Protein AF-A0A2N2GS83-F1 (afdb_monomer_lite)

Sequence (284 aa):
MLVAAVPLEDRFGYFGYLKKMTLTLHNVIMMKRGRLPFHGAMVHISLKGGFVKTGIEANILLIGDTAAGKSETLEAFRILGETFIREMRIVADDMGSIEIDEAGRLIAYGTEIGAFIRLDDLQQGYAFGQIDRAIIMSPQKVNARVVLPVATIEDVLKGYPLDYLLYANNYEEVDPEHPILEQFTSPAQALNVFREGAVMAKGTTTSTGLVHSYFANIFGPPQYKESHEDLAGKVFEAAFESGVKVGQLRTRLGIPGYEASGPEKAARALLRVIATLRDIKIAP

Secondary structure (DSSP, 8-state):
-------SSGGG--HHHHHHHHHHHHHHHHHHTT-EEEEEEEEEEEEPBTTBSTT-EEEEEEE--TTSSHHHHHHHHHHHTTTTEEEEEEEESSEEEEEE-TTS-EEEEE--SEEEEEGGGS-HHHHHHHGGG-EEE-TTSTT-EEEEE-S-HHHHHS-EE-SEEEEEE-S----SSS-SEEE-SSHHHHHHHHHHTEEEEESSSS-EEEEE-GGG--SSGGGGHHHHHHHHHHHHHHHHHTT-EEEEEE--TTSTT-TTHHHHHHHHHHHHHHHH-S------

Foldseek 3Di:
DDDDDQDPDPVSVPVVNVVLQVVLVVQQVCLVVLKFKAFWWWKWWFWPPDLFPHTQIAIATEGAAPLLLRVLLVVLLVVVRPPITPDIATFEDTMWIWDQDPVLFTWIAYDDQKDKAFPVPDDPVVCVVFVVVKDWDPPVDPRIIIIGGRHDPCSRPVIDGHQADAYREQADDDDPVRHQWFFDDALVVLQVCQQQSWYQDPPPDPDGGIDGDGSSDPSHCVVVVVSNVVSSSSNSVSCVVVNRRRTYGHLNCNPPPSVNVSSNVSSVVVVVCSRVPPDDPDDD

Radius of gyration: 18.69 Å; chains: 1; bounding box: 52×47×53 Å

Structure (mmCIF, N/CA/C/O backbone):
data_AF-A0A2N2GS83-F1
#
_entry.id   AF-A0A2N2GS83-F1
#
loop_
_atom_site.group_PDB
_atom_site.id
_atom_site.type_symbol
_atom_site.label_atom_id
_atom_site.label_alt_id
_atom_site.label_comp_id
_atom_site.label_asym_id
_atom_site.label_entity_id
_atom_site.label_seq_id
_atom_site.pdbx_PDB_ins_code
_atom_site.Cartn_x
_atom_site.Cartn_y
_atom_site.Cartn_z
_atom_site.occupancy
_atom_site.B_iso_or_equiv
_atom_site.auth_seq_id
_atom_site.auth_comp_id
_atom_site.auth_asym_id
_atom_site.auth_atom_id
_atom_site.pdbx_PDB_model_num
ATOM 1 N N . MET A 1 1 ? -1.485 -23.869 -15.106 1.00 82.69 1 MET A N 1
ATOM 2 C CA . MET A 1 1 ? -0.057 -23.519 -14.942 1.00 82.69 1 MET A CA 1
ATOM 3 C C . MET A 1 1 ? 0.162 -22.121 -15.507 1.00 82.69 1 MET A C 1
ATOM 5 O O . MET A 1 1 ? -0.375 -21.854 -16.574 1.00 82.69 1 MET A O 1
ATOM 9 N N . LEU A 1 2 ? 0.857 -21.229 -14.793 1.00 89.38 2 LEU A N 1
ATOM 10 C CA . LEU A 1 2 ? 1.321 -19.942 -15.333 1.00 89.38 2 LEU A CA 1
ATOM 11 C C . LEU A 1 2 ? 2.825 -20.041 -15.580 1.00 89.38 2 LEU A C 1
ATOM 13 O O . LEU A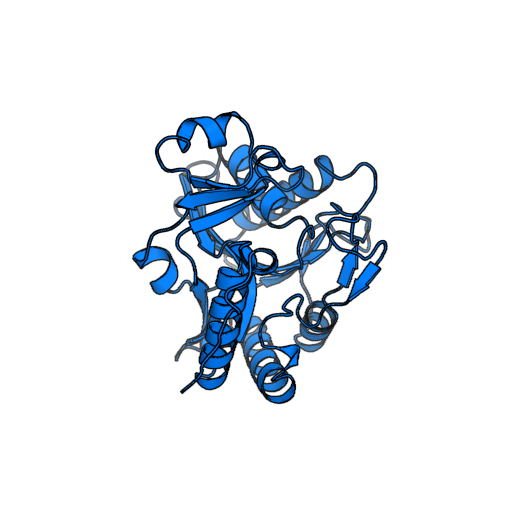 1 2 ? 3.535 -20.598 -14.747 1.00 89.38 2 LEU A O 1
ATOM 17 N N . VAL A 1 3 ? 3.290 -19.521 -16.712 1.00 90.62 3 VAL A N 1
ATOM 18 C CA . VAL A 1 3 ? 4.697 -19.571 -17.124 1.00 90.62 3 VAL A CA 1
ATOM 19 C C . VAL A 1 3 ? 5.099 -18.183 -17.595 1.00 90.62 3 VAL A C 1
ATOM 21 O O . VAL A 1 3 ? 4.326 -17.522 -18.285 1.00 90.62 3 VAL A O 1
ATOM 24 N N . ALA A 1 4 ? 6.301 -17.750 -17.232 1.00 89.19 4 ALA A N 1
ATOM 25 C CA . ALA A 1 4 ? 6.923 -16.562 -17.792 1.00 89.19 4 ALA A CA 1
ATOM 26 C C . ALA A 1 4 ? 8.393 -16.849 -18.105 1.00 89.19 4 ALA A C 1
ATOM 28 O O . ALA A 1 4 ? 8.991 -17.760 -17.532 1.00 89.19 4 ALA A O 1
ATOM 29 N N . ALA A 1 5 ? 8.950 -16.087 -19.041 1.00 90.19 5 ALA A N 1
ATOM 30 C CA . ALA A 1 5 ? 10.319 -16.237 -19.504 1.00 90.19 5 ALA A CA 1
ATOM 31 C C . ALA A 1 5 ? 10.948 -14.857 -19.703 1.00 90.19 5 ALA A C 1
ATOM 33 O O . ALA A 1 5 ? 10.291 -13.933 -20.182 1.00 90.19 5 ALA A O 1
ATOM 34 N N . VAL A 1 6 ? 12.231 -14.745 -19.366 1.00 87.00 6 VAL A N 1
ATOM 35 C CA . VAL A 1 6 ? 13.064 -13.585 -19.695 1.00 87.00 6 VAL A CA 1
ATOM 36 C C . VAL A 1 6 ? 14.054 -14.029 -20.772 1.00 87.00 6 VAL A C 1
ATOM 38 O O . VAL A 1 6 ? 14.731 -15.038 -20.560 1.00 87.00 6 VAL A O 1
ATOM 41 N N . PRO A 1 7 ? 14.140 -13.341 -21.925 1.00 89.25 7 PRO A N 1
ATOM 42 C CA . PRO A 1 7 ? 15.109 -13.696 -22.955 1.00 89.25 7 PRO A CA 1
ATOM 43 C C . PRO A 1 7 ? 16.546 -13.593 -22.429 1.00 89.25 7 PRO A C 1
ATOM 45 O O . PRO A 1 7 ? 16.872 -12.680 -21.668 1.00 89.25 7 PRO A O 1
ATOM 48 N N . LEU A 1 8 ? 17.412 -14.516 -22.855 1.00 89.12 8 LEU A N 1
ATOM 49 C CA . LEU A 1 8 ? 18.824 -14.544 -22.468 1.00 89.12 8 LEU A CA 1
ATOM 50 C C . LEU A 1 8 ? 19.628 -13.521 -23.290 1.00 89.12 8 LEU A C 1
ATOM 52 O O . LEU A 1 8 ? 20.373 -13.881 -24.196 1.00 89.12 8 LEU A O 1
ATOM 56 N N . GLU A 1 9 ? 19.442 -12.237 -22.992 1.00 91.88 9 GLU A N 1
ATOM 57 C CA . GLU A 1 9 ? 20.183 -11.131 -23.606 1.00 91.88 9 GLU A CA 1
ATOM 58 C C . GLU A 1 9 ? 20.550 -10.076 -22.552 1.00 91.88 9 GLU A C 1
ATOM 60 O O . GLU A 1 9 ? 19.752 -9.786 -21.658 1.00 91.88 9 GLU A O 1
ATOM 65 N N . ASP A 1 10 ? 21.711 -9.428 -22.692 1.00 86.94 10 ASP A N 1
ATOM 66 C CA . ASP A 1 10 ? 22.232 -8.458 -21.710 1.00 86.94 10 ASP A CA 1
ATOM 67 C C . ASP A 1 10 ? 21.267 -7.303 -21.411 1.00 86.94 10 ASP A C 1
ATOM 69 O O . ASP A 1 10 ? 21.172 -6.836 -20.273 1.00 86.94 10 ASP A O 1
ATOM 73 N N . ARG A 1 11 ? 20.490 -6.862 -22.410 1.00 86.62 11 ARG A N 1
ATOM 74 C CA . ARG A 1 11 ? 19.470 -5.813 -22.229 1.00 86.62 11 ARG A CA 1
ATOM 75 C C . ARG A 1 11 ? 18.366 -6.206 -21.241 1.00 86.62 11 ARG A C 1
ATOM 77 O O . ARG A 1 11 ? 17.737 -5.320 -20.671 1.00 86.62 11 ARG A O 1
ATOM 84 N N . PHE A 1 12 ? 18.157 -7.503 -21.007 1.00 86.12 12 PHE A N 1
ATOM 85 C CA . PHE A 1 12 ? 17.217 -8.037 -20.019 1.00 86.12 12 PHE A CA 1
ATOM 86 C C . PHE A 1 12 ? 17.890 -8.457 -18.703 1.00 86.12 12 PHE A C 1
ATOM 88 O O . PHE A 1 12 ? 17.214 -8.944 -17.800 1.00 86.12 12 PHE A O 1
ATOM 95 N N . GLY A 1 13 ? 19.193 -8.206 -18.540 1.00 83.56 13 GLY A N 1
ATOM 96 C CA . GLY A 1 13 ? 19.951 -8.526 -17.325 1.00 83.56 13 GLY A CA 1
ATOM 97 C C . GLY A 1 13 ? 19.602 -7.671 -16.097 1.00 83.56 13 GLY A C 1
ATOM 98 O O . GLY A 1 13 ? 20.174 -7.864 -15.025 1.00 83.56 13 GLY A O 1
ATOM 99 N N . TYR A 1 14 ? 18.676 -6.713 -16.214 1.00 85.69 14 TYR A N 1
ATOM 100 C CA . TYR A 1 14 ? 18.203 -5.932 -15.073 1.00 85.69 14 TYR A CA 1
ATOM 101 C C . TYR A 1 14 ? 17.285 -6.774 -14.176 1.00 85.69 14 TYR A C 1
ATOM 103 O O . TYR A 1 14 ? 16.197 -7.177 -14.585 1.00 85.69 14 TYR A O 1
ATOM 111 N N . PHE A 1 15 ? 17.689 -6.977 -12.918 1.00 86.81 15 PHE A N 1
ATOM 112 C CA . PHE A 1 15 ? 16.967 -7.806 -11.941 1.00 86.81 15 PHE A CA 1
ATOM 113 C C . PHE A 1 15 ? 15.487 -7.434 -11.769 1.00 86.81 15 PHE A C 1
ATOM 115 O O . PHE A 1 15 ? 14.645 -8.308 -11.560 1.00 86.81 15 PHE A O 1
ATOM 122 N N . GLY A 1 16 ? 15.142 -6.151 -11.924 1.00 85.88 16 GLY A N 1
ATOM 123 C CA . GLY A 1 16 ? 13.757 -5.691 -11.850 1.00 85.88 16 GLY A CA 1
ATOM 124 C C . GLY A 1 16 ? 12.823 -6.380 -12.853 1.00 85.88 16 GLY A C 1
ATOM 125 O O . GLY A 1 16 ? 11.653 -6.577 -12.533 1.00 85.88 16 GLY A O 1
ATOM 126 N N . TYR A 1 17 ? 13.323 -6.815 -14.017 1.00 88.44 17 TYR A N 1
ATOM 127 C CA . TYR A 1 17 ? 12.521 -7.576 -14.980 1.00 88.44 17 TYR A CA 1
ATOM 128 C C . TYR A 1 17 ? 12.132 -8.954 -14.440 1.00 88.44 17 TYR A C 1
ATOM 130 O O . TYR A 1 17 ? 10.958 -9.311 -14.494 1.00 88.44 17 TYR A O 1
ATOM 138 N N . LEU A 1 18 ? 13.072 -9.690 -13.835 1.00 89.00 18 LEU A N 1
ATOM 139 C CA . LEU A 1 18 ? 12.790 -10.981 -13.193 1.00 89.00 18 LEU A CA 1
ATOM 140 C C . LEU A 1 18 ? 11.830 -10.823 -12.010 1.00 89.00 18 LEU A C 1
ATOM 142 O O . LEU A 1 18 ? 10.863 -11.582 -11.882 1.00 89.00 18 LEU A O 1
ATOM 146 N N . LYS A 1 19 ? 12.071 -9.803 -11.177 1.00 90.25 19 LYS A N 1
ATOM 147 C CA . LYS A 1 19 ? 11.234 -9.469 -10.022 1.00 90.25 19 LYS A CA 1
ATOM 148 C C . LYS A 1 19 ? 9.788 -9.202 -10.450 1.00 90.25 19 LYS A C 1
ATOM 150 O O . LYS A 1 19 ? 8.878 -9.925 -10.050 1.00 90.25 19 LYS A O 1
ATOM 155 N N . LYS A 1 20 ? 9.566 -8.182 -11.286 1.00 91.69 20 LYS A N 1
ATOM 156 C CA . LYS A 1 20 ? 8.216 -7.740 -11.665 1.00 91.69 20 LYS A CA 1
ATOM 157 C C . LYS A 1 20 ? 7.478 -8.782 -12.507 1.00 91.69 20 LYS A C 1
ATOM 159 O O . LYS A 1 20 ? 6.268 -8.921 -12.349 1.00 91.69 20 LYS A O 1
ATOM 164 N N . MET A 1 21 ? 8.180 -9.568 -13.326 1.00 92.88 21 MET A N 1
ATOM 165 C CA . MET A 1 21 ? 7.594 -10.715 -14.029 1.00 92.88 21 MET A CA 1
ATOM 166 C C . MET A 1 21 ? 7.023 -11.747 -13.044 1.00 92.88 21 MET A C 1
ATOM 168 O O . MET A 1 21 ? 5.862 -12.138 -13.163 1.00 92.88 21 MET A O 1
ATOM 172 N N . THR A 1 22 ? 7.816 -12.157 -12.050 1.00 92.88 22 THR A N 1
ATOM 173 C CA . THR A 1 22 ? 7.398 -13.148 -11.044 1.00 92.88 22 THR A CA 1
ATOM 174 C C . THR A 1 22 ? 6.211 -12.644 -10.225 1.00 92.88 22 THR A C 1
ATOM 176 O O . THR A 1 22 ? 5.231 -13.367 -10.045 1.00 92.88 22 THR A O 1
ATOM 179 N N . LEU A 1 23 ? 6.252 -11.381 -9.793 1.00 93.62 23 LEU A N 1
ATOM 180 C CA . LEU A 1 23 ? 5.161 -10.768 -9.034 1.00 93.62 23 LEU A CA 1
ATOM 181 C C . LEU A 1 23 ? 3.885 -10.588 -9.869 1.00 93.62 23 LEU A C 1
ATOM 183 O O . LEU A 1 23 ? 2.786 -10.780 -9.358 1.00 93.62 23 LEU A O 1
ATOM 187 N N . THR A 1 24 ? 4.011 -10.324 -11.172 1.00 95.62 24 THR A N 1
ATOM 188 C CA . THR A 1 24 ? 2.854 -10.287 -12.081 1.00 95.62 24 THR A CA 1
ATOM 189 C C . THR A 1 24 ? 2.153 -11.643 -12.127 1.00 95.62 24 THR A C 1
ATOM 191 O O . THR A 1 24 ? 0.932 -11.712 -12.002 1.00 95.62 24 THR A O 1
ATOM 194 N N . LEU A 1 25 ? 2.907 -12.744 -12.247 1.00 95.56 25 LEU A N 1
ATOM 195 C CA . LEU A 1 25 ? 2.317 -14.084 -12.181 1.00 95.56 25 LEU A CA 1
ATOM 196 C C . LEU A 1 25 ? 1.676 -14.355 -10.818 1.00 95.56 25 LEU A C 1
ATOM 198 O O . LEU A 1 25 ? 0.587 -14.924 -10.767 1.00 95.56 25 LEU A O 1
ATOM 202 N N . HIS A 1 26 ? 2.325 -13.940 -9.728 1.00 95.62 26 HIS A N 1
ATOM 203 C CA . HIS A 1 26 ? 1.783 -14.084 -8.379 1.00 95.62 26 HIS A CA 1
ATOM 204 C C . HIS A 1 26 ? 0.427 -13.379 -8.237 1.00 95.62 26 HIS A C 1
ATOM 206 O O . HIS A 1 26 ? -0.537 -14.017 -7.821 1.00 95.62 26 HIS A O 1
ATOM 212 N N . ASN A 1 27 ? 0.313 -12.122 -8.677 1.00 97.06 27 ASN A N 1
ATOM 213 C CA . ASN A 1 27 ? -0.939 -11.361 -8.651 1.00 97.06 27 ASN A CA 1
ATOM 214 C C . ASN A 1 27 ? -2.058 -12.065 -9.427 1.00 97.06 27 ASN A C 1
ATOM 216 O O . ASN A 1 27 ? -3.188 -12.153 -8.950 1.00 97.06 27 ASN A O 1
ATOM 220 N N . VAL A 1 28 ? -1.744 -12.640 -10.592 1.00 97.06 28 VAL A N 1
ATOM 221 C CA . VAL A 1 28 ? -2.712 -13.432 -11.368 1.00 97.06 28 VAL A CA 1
ATOM 222 C C . VAL A 1 28 ? -3.159 -14.683 -10.604 1.00 97.06 28 VAL A C 1
ATOM 224 O O . VAL A 1 28 ? -4.340 -15.027 -10.635 1.00 97.06 28 VAL A O 1
ATOM 227 N N . ILE A 1 29 ? -2.254 -15.372 -9.902 1.00 96.69 29 ILE A N 1
ATOM 228 C CA . ILE A 1 29 ? -2.618 -16.522 -9.055 1.00 96.69 29 ILE A CA 1
ATOM 229 C C . ILE A 1 29 ? -3.501 -16.067 -7.892 1.00 96.69 29 ILE A C 1
ATOM 231 O O . ILE A 1 29 ? -4.475 -16.754 -7.593 1.00 96.69 29 ILE A O 1
ATOM 235 N N . MET A 1 30 ? -3.193 -14.932 -7.259 1.00 97.62 30 MET A N 1
ATOM 236 C CA . MET A 1 30 ? -3.987 -14.392 -6.151 1.00 97.62 30 MET A CA 1
ATOM 237 C C . MET A 1 30 ? -5.411 -14.060 -6.596 1.00 97.62 30 MET A C 1
ATOM 239 O O . MET A 1 30 ? -6.352 -14.538 -5.968 1.00 97.62 30 MET A O 1
ATOM 243 N N . MET A 1 31 ? -5.587 -13.397 -7.744 1.00 97.62 31 MET A N 1
ATOM 244 C CA . MET A 1 31 ? -6.923 -13.151 -8.306 1.00 97.62 31 MET A CA 1
ATOM 245 C C . MET A 1 31 ? -7.679 -14.454 -8.582 1.00 97.62 31 MET A C 1
ATOM 247 O O . MET A 1 31 ? -8.843 -14.587 -8.217 1.00 97.62 31 MET A O 1
ATOM 251 N N . LYS A 1 32 ? -7.012 -15.470 -9.149 1.00 96.56 32 LYS A N 1
ATOM 252 C CA . LYS A 1 32 ? -7.617 -16.800 -9.369 1.00 96.56 32 LYS A CA 1
ATOM 253 C C . LYS A 1 32 ? -7.989 -17.530 -8.074 1.00 96.56 32 LYS A C 1
ATOM 255 O O . LYS A 1 32 ? -8.785 -18.461 -8.123 1.00 96.56 32 LYS A O 1
ATOM 260 N N . ARG A 1 33 ? -7.406 -17.135 -6.940 1.00 96.25 33 ARG A N 1
ATOM 261 C CA . ARG A 1 33 ? -7.729 -17.631 -5.594 1.00 96.25 33 ARG A CA 1
ATOM 262 C C . ARG A 1 33 ? -8.751 -16.756 -4.864 1.00 96.25 33 ARG A C 1
ATOM 264 O O . ARG A 1 33 ? -9.014 -17.015 -3.699 1.00 96.25 33 ARG A O 1
ATOM 271 N N . GLY A 1 34 ? -9.308 -15.738 -5.518 1.00 97.00 34 GLY A N 1
ATOM 272 C CA . GLY A 1 34 ? -10.274 -14.830 -4.902 1.00 97.00 34 GLY A CA 1
ATOM 273 C C . GLY A 1 34 ? -9.652 -13.744 -4.020 1.00 97.00 34 GLY A C 1
ATOM 274 O O . GLY A 1 34 ? -10.358 -13.145 -3.219 1.00 97.00 34 GLY A O 1
ATOM 275 N N . ARG A 1 35 ? -8.345 -13.485 -4.146 1.00 97.94 35 ARG A N 1
ATOM 276 C CA . ARG A 1 35 ? -7.637 -12.442 -3.391 1.00 97.94 35 ARG A CA 1
ATOM 277 C C . ARG A 1 35 ? -7.343 -11.239 -4.278 1.00 97.94 35 ARG A C 1
ATOM 279 O O . ARG A 1 35 ? -6.894 -11.406 -5.412 1.00 97.94 35 ARG A O 1
ATOM 286 N N . LEU A 1 36 ? -7.543 -10.034 -3.753 1.00 98.56 36 LEU A N 1
ATOM 287 C CA . LEU A 1 36 ? -7.262 -8.787 -4.461 1.00 98.56 36 LEU A CA 1
ATOM 288 C C . LEU A 1 36 ? -5.766 -8.449 -4.353 1.00 98.56 36 LEU A C 1
ATOM 290 O O . LEU A 1 36 ? -5.303 -8.149 -3.252 1.00 98.56 36 LEU A O 1
ATOM 294 N N . PRO A 1 37 ? -4.981 -8.491 -5.443 1.00 98.19 37 PRO A N 1
ATOM 295 C CA . PRO A 1 37 ? -3.588 -8.065 -5.406 1.00 98.19 37 PRO A CA 1
ATOM 296 C C . PRO A 1 37 ? -3.482 -6.541 -5.312 1.00 98.19 37 PRO A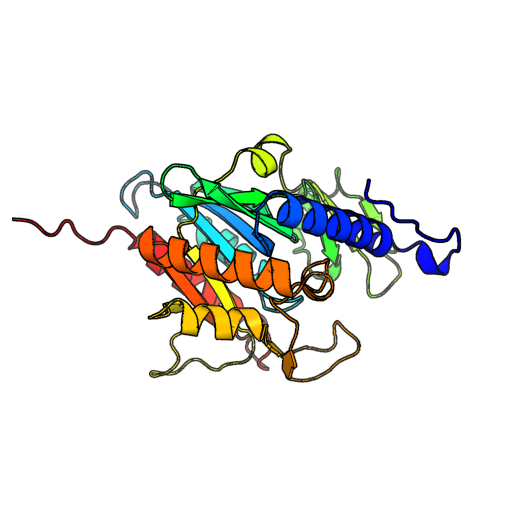 C 1
ATOM 298 O O . PRO A 1 37 ? -4.236 -5.814 -5.956 1.00 98.19 37 PRO A O 1
ATOM 301 N N . PHE A 1 38 ? -2.482 -6.045 -4.591 1.00 97.44 38 PHE A N 1
ATOM 302 C CA . PHE A 1 38 ? -2.180 -4.617 -4.517 1.00 97.44 38 PHE A CA 1
ATOM 303 C C . PHE A 1 38 ? -0.713 -4.327 -4.831 1.00 97.44 38 PHE A C 1
ATOM 305 O O . PHE A 1 38 ? 0.164 -5.176 -4.662 1.00 97.44 38 PHE A O 1
ATOM 312 N N . HIS A 1 39 ? -0.457 -3.090 -5.256 1.00 95.12 39 HIS A N 1
ATOM 313 C CA . HIS A 1 39 ? 0.877 -2.510 -5.373 1.00 95.12 39 HIS A CA 1
ATOM 314 C C . HIS A 1 39 ? 0.966 -1.335 -4.397 1.00 95.12 39 HIS A C 1
ATOM 316 O O . HIS A 1 39 ? 0.277 -0.321 -4.536 1.00 95.12 39 HIS A O 1
ATOM 322 N N . GLY A 1 40 ? 1.738 -1.518 -3.336 1.00 94.06 40 GLY A N 1
ATOM 323 C CA . GLY A 1 40 ? 1.643 -0.698 -2.144 1.00 94.06 40 GLY A CA 1
ATOM 324 C C . GLY A 1 40 ? 2.545 -1.191 -1.025 1.00 94.06 40 GLY A C 1
ATOM 325 O O . GLY A 1 40 ? 3.108 -2.282 -1.091 1.00 94.06 40 GLY A O 1
ATOM 326 N N . ALA A 1 41 ? 2.644 -0.373 0.015 1.00 93.81 41 ALA A N 1
ATOM 327 C CA . ALA A 1 41 ? 3.408 -0.689 1.207 1.00 93.81 41 ALA A CA 1
ATOM 328 C C . ALA A 1 41 ? 2.455 -0.957 2.374 1.00 93.81 41 ALA A C 1
ATOM 330 O O . ALA A 1 41 ? 1.534 -0.179 2.630 1.00 93.81 41 ALA A O 1
ATOM 331 N N . MET A 1 42 ? 2.689 -2.056 3.080 1.00 95.19 42 MET A N 1
ATOM 332 C CA . MET A 1 42 ? 1.933 -2.469 4.248 1.00 95.19 42 MET A CA 1
ATOM 333 C C . MET A 1 42 ? 2.851 -2.592 5.457 1.00 95.19 42 MET A C 1
ATOM 335 O O . MET A 1 42 ? 3.877 -3.275 5.405 1.00 95.19 42 MET A O 1
ATOM 339 N N . VAL A 1 43 ? 2.443 -1.988 6.569 1.00 94.31 43 VAL A N 1
ATOM 340 C CA . VAL A 1 43 ? 3.161 -2.065 7.842 1.00 94.31 43 VAL A CA 1
ATOM 341 C C . VAL A 1 43 ? 2.228 -2.441 8.982 1.00 94.31 43 VAL A C 1
ATOM 343 O O . VAL A 1 43 ? 1.088 -1.984 9.055 1.00 94.31 43 VAL A O 1
ATOM 346 N N . HIS A 1 44 ? 2.751 -3.247 9.895 1.00 93.88 44 HIS A N 1
ATOM 347 C CA . HIS A 1 44 ? 2.196 -3.451 11.222 1.00 93.88 44 HIS A CA 1
ATOM 348 C C . HIS A 1 44 ? 2.954 -2.565 12.209 1.00 93.88 44 HIS A C 1
ATOM 350 O O . HIS A 1 44 ? 4.188 -2.554 12.222 1.00 93.88 44 HIS A O 1
ATOM 356 N N . ILE A 1 45 ? 2.230 -1.820 13.034 1.00 89.81 45 ILE A N 1
ATOM 357 C CA . ILE A 1 45 ? 2.804 -0.864 13.978 1.00 89.81 45 ILE A CA 1
ATOM 358 C C . ILE A 1 45 ? 2.294 -1.178 15.373 1.00 89.81 45 ILE A C 1
ATOM 360 O O . ILE A 1 45 ? 1.096 -1.335 15.567 1.00 89.81 45 ILE A O 1
ATOM 364 N N . SER A 1 46 ? 3.199 -1.186 16.345 1.00 88.44 46 SER A N 1
ATOM 365 C CA . SER A 1 46 ? 2.898 -1.247 17.773 1.00 88.44 46 SER A CA 1
ATOM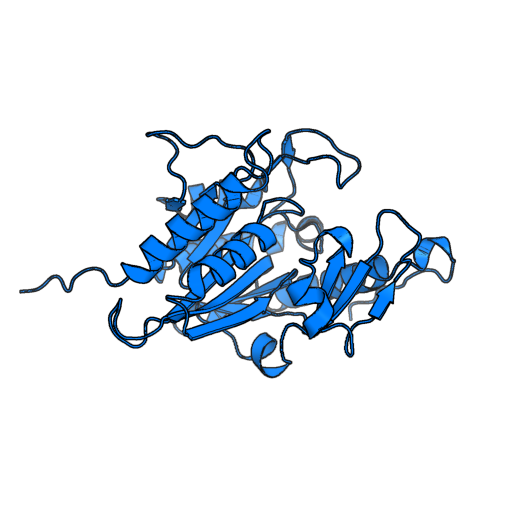 366 C C . SER A 1 46 ? 3.433 0.015 18.447 1.00 88.44 46 SER A C 1
ATOM 368 O O . SER A 1 46 ? 4.619 0.334 18.328 1.00 88.44 46 SER A O 1
ATOM 370 N N . LEU A 1 47 ? 2.580 0.761 19.152 1.00 82.50 47 LEU A N 1
ATOM 371 C CA . LEU A 1 47 ? 2.970 1.989 19.856 1.00 82.50 47 LEU A CA 1
ATOM 372 C C . LEU A 1 47 ? 3.485 1.705 21.283 1.00 82.50 47 LEU A C 1
ATOM 374 O O . LEU A 1 47 ? 3.034 0.784 21.968 1.00 82.50 47 LEU A O 1
ATOM 378 N N . LYS A 1 48 ? 4.435 2.522 21.759 1.00 76.44 48 LYS A N 1
ATOM 379 C CA . LYS A 1 48 ? 4.966 2.487 23.130 1.00 76.44 48 LYS A CA 1
ATOM 380 C C . LYS A 1 48 ? 3.872 2.861 24.132 1.00 76.44 48 LYS A C 1
ATOM 382 O O . LYS A 1 48 ? 3.120 3.815 23.947 1.00 76.44 48 LYS A O 1
ATOM 387 N N . GLY A 1 49 ? 3.829 2.130 25.242 1.00 61.12 49 GLY A N 1
ATOM 388 C CA . GLY A 1 49 ? 2.987 2.475 26.383 1.00 61.12 49 GLY A CA 1
ATOM 389 C C . GLY A 1 49 ? 3.436 3.760 27.077 1.00 61.12 49 GLY A C 1
ATOM 390 O O . GLY A 1 49 ? 4.634 3.983 27.218 1.00 61.12 49 GLY A O 1
ATOM 391 N N . GLY A 1 50 ? 2.484 4.583 27.528 1.00 57.62 50 GLY A N 1
ATOM 392 C CA . GLY A 1 50 ? 2.747 5.776 28.350 1.00 57.62 50 GLY A CA 1
ATOM 393 C C . GLY A 1 50 ? 2.319 7.103 27.715 1.00 57.62 50 GLY A C 1
ATOM 394 O O . GLY A 1 50 ? 1.910 8.003 28.439 1.00 57.62 50 GLY A O 1
ATOM 395 N N . PHE A 1 51 ? 2.324 7.204 26.382 1.00 52.09 51 PHE A N 1
ATOM 396 C CA . PHE A 1 51 ? 1.780 8.360 25.637 1.00 52.09 51 PHE A CA 1
ATOM 397 C C . PHE A 1 51 ? 0.375 8.104 25.074 1.00 52.09 51 PHE A C 1
ATOM 399 O O . PHE A 1 51 ? -0.370 9.029 24.767 1.00 52.09 51 PHE A O 1
ATOM 406 N N . VAL A 1 52 ? 0.016 6.829 24.978 1.00 55.69 52 VAL A N 1
ATOM 407 C CA . VAL A 1 52 ? -1.279 6.286 24.574 1.00 55.69 52 VAL A CA 1
ATOM 408 C C . VAL A 1 52 ? -1.590 5.085 25.467 1.00 55.69 52 VAL A C 1
ATOM 410 O O . VAL A 1 52 ? -0.695 4.591 26.167 1.00 55.69 52 VAL A O 1
ATOM 413 N N . LYS A 1 53 ? -2.845 4.600 25.467 1.00 56.34 53 LYS A N 1
ATOM 414 C CA . LYS A 1 53 ? -3.168 3.309 26.103 1.00 56.34 53 LYS A CA 1
ATOM 415 C C . LYS A 1 53 ? -2.142 2.277 25.628 1.00 56.34 53 LYS A C 1
ATOM 417 O O . LYS A 1 53 ? -1.916 2.132 24.432 1.00 56.34 53 LYS A O 1
ATOM 422 N N . THR A 1 54 ? -1.487 1.609 26.568 1.00 56.41 54 THR A N 1
ATOM 423 C CA . THR A 1 54 ? -0.523 0.542 26.292 1.00 56.41 54 THR A CA 1
ATOM 424 C C . THR A 1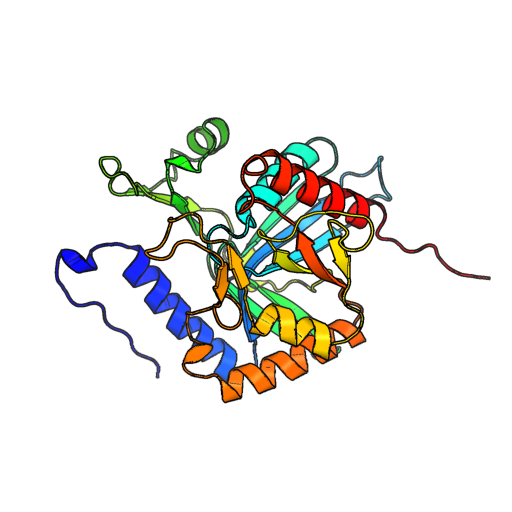 54 ? -1.122 -0.478 25.316 1.00 56.41 54 THR A C 1
ATOM 426 O O . THR A 1 54 ? -2.246 -0.937 25.520 1.00 56.41 54 THR A O 1
ATOM 429 N N . GLY A 1 55 ? -0.377 -0.826 24.260 1.00 63.47 55 GLY A N 1
ATOM 430 C CA . GLY A 1 55 ? -0.780 -1.859 23.297 1.00 63.47 55 GLY A CA 1
ATOM 431 C C . GLY A 1 55 ? -1.755 -1.396 22.209 1.00 63.47 55 GLY A C 1
ATOM 432 O O . GLY A 1 55 ? -2.667 -2.143 21.863 1.00 63.47 55 GLY A O 1
ATOM 433 N N . ILE A 1 56 ? -1.611 -0.170 21.691 1.00 77.56 56 ILE A N 1
ATOM 434 C CA . ILE A 1 56 ? -2.225 0.174 20.401 1.00 77.56 56 ILE A CA 1
ATOM 435 C C . ILE A 1 56 ? -1.388 -0.467 19.299 1.00 77.56 56 ILE A C 1
ATOM 437 O O . ILE A 1 56 ? -0.193 -0.184 19.180 1.00 77.56 56 ILE A O 1
ATOM 441 N N . GLU A 1 57 ? -2.044 -1.304 18.509 1.00 88.19 57 GLU A N 1
ATOM 442 C CA . GLU A 1 57 ? -1.523 -1.860 17.271 1.00 88.19 57 GLU A CA 1
ATOM 443 C C . GLU A 1 57 ? -2.354 -1.329 16.103 1.00 88.19 57 GLU A C 1
ATOM 445 O O . GLU A 1 57 ? -3.547 -1.072 16.266 1.00 88.19 57 GLU A O 1
ATOM 450 N N . ALA A 1 58 ? -1.716 -1.125 14.953 1.00 91.62 58 ALA A N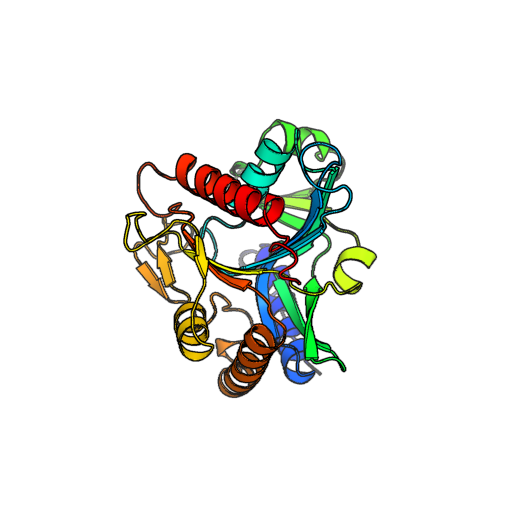 1
ATOM 451 C CA . ALA A 1 58 ? -2.385 -0.712 13.727 1.00 91.62 58 ALA A CA 1
ATOM 452 C C . ALA A 1 58 ? -1.709 -1.334 12.503 1.00 91.62 58 ALA A C 1
ATOM 454 O O . ALA A 1 58 ? -0.484 -1.290 12.365 1.00 91.62 58 ALA A O 1
ATOM 455 N N . ASN A 1 59 ? -2.519 -1.869 11.599 1.00 95.75 59 ASN A N 1
ATOM 456 C CA . ASN A 1 59 ? -2.114 -2.417 10.313 1.00 95.75 59 ASN A CA 1
ATOM 457 C C . ASN A 1 59 ? -2.548 -1.462 9.204 1.00 95.75 59 ASN A C 1
ATOM 459 O O . ASN A 1 59 ? -3.738 -1.204 9.003 1.00 95.75 59 ASN A O 1
ATOM 463 N N . ILE A 1 60 ? -1.570 -0.925 8.485 1.00 95.88 60 ILE A N 1
ATOM 464 C CA . ILE A 1 60 ? -1.783 0.147 7.516 1.00 95.88 60 ILE A CA 1
ATOM 465 C C . ILE A 1 60 ? -1.313 -0.323 6.158 1.00 95.88 60 ILE A C 1
ATOM 467 O O . ILE A 1 60 ? -0.156 -0.714 6.012 1.00 95.88 60 ILE A O 1
ATOM 471 N N . LEU A 1 61 ? -2.191 -0.215 5.168 1.00 97.62 61 LEU A N 1
ATOM 472 C CA . LEU A 1 61 ? -1.874 -0.408 3.764 1.00 97.62 61 LEU A CA 1
ATOM 473 C C . LEU A 1 61 ? -1.966 0.932 3.023 1.00 97.62 61 LEU A C 1
ATOM 475 O O . LEU A 1 61 ? -3.029 1.548 2.958 1.00 97.62 61 LEU A O 1
ATOM 479 N N . LEU A 1 62 ? -0.839 1.365 2.456 1.00 97.44 62 LEU A N 1
ATOM 480 C CA . LEU A 1 62 ? -0.734 2.500 1.541 1.00 97.44 62 LEU A CA 1
ATOM 481 C C . LEU A 1 62 ? -0.622 1.981 0.101 1.00 97.44 62 LEU A C 1
ATOM 483 O O . LEU A 1 62 ? 0.386 1.373 -0.260 1.00 97.44 62 LEU A O 1
ATOM 487 N N . ILE A 1 63 ? -1.621 2.248 -0.737 1.00 97.12 63 ILE A N 1
ATOM 488 C CA . ILE A 1 63 ? -1.610 1.944 -2.177 1.00 97.12 63 ILE A CA 1
ATOM 489 C C . ILE A 1 63 ? -1.256 3.206 -2.954 1.00 97.12 63 ILE A C 1
ATOM 491 O O . ILE A 1 63 ? -1.666 4.302 -2.598 1.00 97.12 63 ILE A O 1
ATOM 495 N N . GLY A 1 64 ? -0.491 3.069 -4.026 1.00 92.62 64 GLY A N 1
ATOM 496 C CA . GLY A 1 64 ? -0.153 4.178 -4.913 1.00 92.62 64 GLY A CA 1
ATOM 497 C C . GLY A 1 64 ? 0.987 3.782 -5.831 1.00 92.62 64 GLY A C 1
ATOM 498 O O . GLY A 1 64 ? 1.709 2.824 -5.545 1.00 92.62 64 GLY A O 1
ATOM 499 N N . ASP A 1 65 ? 1.185 4.506 -6.926 1.00 87.19 65 ASP A N 1
ATOM 500 C CA . ASP A 1 65 ? 2.232 4.146 -7.881 1.00 87.19 65 ASP A CA 1
ATOM 501 C C . ASP A 1 65 ? 3.631 4.508 -7.332 1.00 87.19 65 ASP A C 1
ATOM 503 O O . ASP A 1 65 ? 3.813 5.007 -6.210 1.00 87.19 65 ASP A O 1
ATOM 507 N N . THR A 1 66 ? 4.664 4.207 -8.106 1.00 81.94 66 THR A N 1
ATOM 508 C CA . THR A 1 66 ? 6.045 4.609 -7.836 1.00 81.94 66 THR A CA 1
ATOM 509 C C . THR A 1 66 ? 6.119 6.128 -7.656 1.00 81.94 66 THR A C 1
ATOM 511 O O . THR A 1 66 ? 5.517 6.874 -8.422 1.00 81.94 66 THR A O 1
ATOM 514 N N . ALA A 1 67 ? 6.869 6.594 -6.650 1.00 82.69 67 ALA A N 1
ATOM 515 C CA . ALA A 1 67 ? 6.983 8.014 -6.287 1.00 82.69 67 ALA A CA 1
ATOM 516 C C . ALA A 1 67 ? 5.666 8.693 -5.834 1.00 82.69 67 ALA A C 1
ATOM 518 O O . ALA A 1 67 ? 5.564 9.919 -5.807 1.00 82.69 67 ALA A O 1
ATOM 519 N N . ALA A 1 68 ? 4.665 7.921 -5.398 1.00 89.12 68 ALA A N 1
ATOM 520 C CA . ALA A 1 68 ? 3.492 8.468 -4.711 1.00 89.12 68 ALA A CA 1
ATOM 521 C C . ALA A 1 68 ? 3.779 8.923 -3.259 1.00 89.12 68 ALA A C 1
ATOM 523 O O . ALA A 1 68 ? 2.899 9.472 -2.602 1.00 89.12 68 ALA A O 1
ATOM 524 N N . GLY A 1 69 ? 4.993 8.708 -2.735 1.00 86.69 69 GLY A N 1
ATOM 525 C CA . GLY A 1 69 ? 5.381 9.091 -1.371 1.00 86.69 69 GLY A CA 1
ATOM 526 C C . GLY A 1 69 ? 5.169 8.008 -0.305 1.00 86.69 69 GLY A C 1
ATOM 527 O O . GLY A 1 69 ? 5.214 8.320 0.879 1.00 86.69 69 GLY A O 1
ATOM 528 N N . LYS A 1 70 ? 4.899 6.749 -0.692 1.00 90.19 70 LYS A N 1
ATOM 529 C CA . LYS A 1 70 ? 4.622 5.642 0.250 1.00 90.19 70 LYS A CA 1
ATOM 530 C C . LYS A 1 70 ? 5.806 5.369 1.182 1.00 90.19 70 LYS A C 1
ATOM 532 O O . LYS A 1 70 ? 5.655 5.410 2.400 1.00 90.19 70 LYS A O 1
ATOM 537 N N . SER A 1 71 ? 6.975 5.096 0.604 1.00 83.62 71 SER A N 1
ATOM 538 C CA . SER A 1 71 ? 8.183 4.733 1.348 1.00 83.62 71 SER A CA 1
ATOM 539 C C . SER A 1 71 ? 8.703 5.920 2.161 1.00 83.62 71 SER A C 1
ATOM 541 O O . SER A 1 71 ? 9.075 5.754 3.317 1.00 83.62 71 SER A O 1
ATOM 543 N N . GLU A 1 72 ? 8.632 7.132 1.609 1.00 87.12 72 GLU A N 1
ATOM 544 C CA . GLU A 1 72 ? 9.017 8.378 2.274 1.00 87.12 72 GLU A CA 1
ATOM 545 C C . GLU A 1 72 ? 8.119 8.680 3.477 1.00 87.12 72 GLU A C 1
ATOM 547 O O . GLU A 1 72 ? 8.610 9.068 4.535 1.00 87.12 72 GLU A O 1
ATOM 552 N N . THR A 1 73 ? 6.803 8.468 3.351 1.00 89.69 73 THR A N 1
ATOM 553 C CA . THR A 1 73 ? 5.872 8.619 4.473 1.00 89.69 73 THR A CA 1
ATOM 554 C C . THR A 1 73 ? 6.127 7.567 5.547 1.00 89.69 73 THR A C 1
ATOM 556 O O . THR A 1 73 ? 6.155 7.923 6.721 1.00 89.69 73 THR A O 1
ATOM 559 N N . LEU A 1 74 ? 6.341 6.296 5.190 1.00 85.56 74 LEU A N 1
ATOM 560 C CA . LEU A 1 74 ? 6.627 5.241 6.172 1.00 85.56 74 LEU A CA 1
ATOM 561 C C . LEU A 1 74 ? 7.961 5.453 6.894 1.00 85.56 74 LEU A C 1
ATOM 563 O O . LEU A 1 74 ? 8.044 5.236 8.102 1.00 85.56 74 LEU A O 1
ATOM 567 N N . GLU A 1 75 ? 8.985 5.929 6.191 1.00 81.81 75 GLU A N 1
ATOM 568 C CA . GLU A 1 75 ? 10.275 6.242 6.804 1.00 81.81 75 GLU A CA 1
ATOM 569 C C . GLU A 1 75 ? 10.183 7.481 7.701 1.00 81.81 75 GLU A C 1
ATOM 571 O O . GLU A 1 75 ? 10.625 7.448 8.849 1.00 81.81 75 GLU A O 1
ATOM 576 N N . ALA A 1 76 ? 9.517 8.550 7.251 1.00 84.94 76 ALA A N 1
ATOM 577 C CA . ALA A 1 76 ? 9.236 9.694 8.116 1.00 84.94 76 ALA A CA 1
ATOM 578 C C . ALA A 1 76 ? 8.445 9.262 9.359 1.00 84.94 76 ALA A C 1
ATOM 580 O O . ALA A 1 76 ? 8.719 9.722 10.465 1.00 84.94 76 ALA A O 1
ATOM 581 N N . PHE A 1 77 ? 7.502 8.332 9.203 1.00 82.56 77 PHE A N 1
ATOM 582 C CA . PHE A 1 77 ? 6.747 7.758 10.310 1.00 82.56 77 PHE A CA 1
ATOM 583 C C . PHE A 1 77 ? 7.646 6.991 11.287 1.00 82.56 77 PHE A C 1
ATOM 585 O O . PHE A 1 77 ? 7.483 7.146 12.496 1.00 82.56 77 PHE A O 1
ATOM 592 N N . ARG A 1 78 ? 8.618 6.214 10.794 1.00 79.56 78 ARG A N 1
ATOM 593 C CA . ARG A 1 78 ? 9.616 5.516 11.618 1.00 79.56 78 ARG A CA 1
ATOM 594 C C . ARG A 1 78 ? 10.452 6.495 12.446 1.00 79.56 78 ARG A C 1
ATOM 596 O O . ARG A 1 78 ? 10.550 6.307 13.655 1.00 79.56 78 ARG A O 1
ATOM 603 N N . ILE A 1 79 ? 10.971 7.556 11.824 1.00 80.88 79 ILE A N 1
ATOM 604 C CA . ILE A 1 79 ? 11.790 8.587 12.489 1.00 80.88 79 ILE A CA 1
ATOM 605 C C . ILE A 1 79 ? 10.969 9.340 13.545 1.00 80.88 79 ILE A C 1
ATOM 607 O O . ILE A 1 79 ? 11.363 9.440 14.705 1.00 80.88 79 ILE A O 1
ATOM 611 N N . LEU A 1 80 ? 9.784 9.835 13.173 1.00 74.38 80 LEU A N 1
ATOM 612 C CA . LEU A 1 80 ? 8.858 10.502 14.101 1.00 74.38 80 LEU A CA 1
ATOM 613 C C . LEU A 1 80 ? 8.433 9.582 15.248 1.00 74.38 80 LEU A C 1
ATOM 615 O O . LEU A 1 80 ? 8.118 10.029 16.353 1.00 74.38 80 LEU A O 1
ATOM 619 N N . GLY A 1 81 ? 8.408 8.291 14.950 1.00 67.69 81 GLY A N 1
ATOM 620 C CA . GLY A 1 81 ? 8.034 7.217 15.827 1.00 67.69 81 GLY A CA 1
ATOM 621 C C . GLY A 1 81 ? 9.109 6.755 16.792 1.00 67.69 81 GLY A C 1
ATOM 622 O O . GLY A 1 81 ? 8.753 6.020 17.699 1.00 67.69 81 GLY A O 1
ATOM 623 N N . GLU A 1 82 ? 10.374 7.173 16.719 1.00 71.31 82 GLU A N 1
ATOM 624 C CA . GLU A 1 82 ? 11.381 6.709 17.696 1.00 71.31 82 GLU A CA 1
ATOM 625 C C . GLU A 1 82 ? 10.951 6.977 19.151 1.00 71.31 82 GLU A C 1
ATOM 627 O O . GLU A 1 82 ? 11.210 6.181 20.059 1.00 71.31 82 GLU A O 1
ATOM 632 N N . THR A 1 83 ? 10.182 8.045 19.370 1.00 68.69 83 THR A N 1
ATOM 633 C CA . THR A 1 83 ? 9.595 8.390 20.671 1.00 68.69 83 THR A CA 1
ATOM 634 C C . THR A 1 83 ? 8.322 7.596 20.999 1.00 68.69 83 THR A C 1
ATOM 636 O O . THR A 1 83 ? 8.075 7.308 22.169 1.00 68.69 83 THR A O 1
ATOM 639 N N . PHE A 1 84 ? 7.521 7.203 20.000 1.00 70.44 84 PHE A N 1
ATOM 640 C CA . PHE A 1 84 ? 6.141 6.712 20.183 1.00 70.44 84 PHE A CA 1
ATOM 641 C C . PHE A 1 84 ? 5.884 5.276 19.711 1.00 70.44 84 PHE A C 1
ATOM 643 O O . PHE A 1 84 ? 4.897 4.677 20.121 1.00 70.44 84 PHE A O 1
ATOM 650 N N . ILE A 1 85 ? 6.736 4.711 18.865 1.00 75.06 85 ILE A N 1
ATOM 651 C CA . ILE A 1 85 ? 6.607 3.402 18.225 1.00 75.06 85 ILE A CA 1
ATOM 652 C C . ILE A 1 85 ? 7.521 2.427 18.946 1.00 75.06 85 ILE A C 1
ATOM 654 O O . ILE A 1 85 ? 8.723 2.647 19.085 1.00 75.06 85 ILE A O 1
ATOM 658 N N . ARG A 1 86 ? 6.935 1.340 19.435 1.00 79.69 86 ARG A N 1
ATOM 659 C CA . ARG A 1 86 ? 7.667 0.214 20.008 1.00 79.69 86 ARG A CA 1
ATOM 660 C C . ARG A 1 86 ? 8.246 -0.652 18.899 1.00 79.69 86 ARG A C 1
ATOM 662 O O . ARG A 1 86 ? 9.395 -1.064 18.994 1.00 79.69 86 ARG A O 1
ATOM 669 N N . GLU A 1 87 ? 7.440 -0.928 17.882 1.00 84.00 87 GLU A N 1
ATOM 670 C CA . GLU A 1 87 ? 7.803 -1.784 16.760 1.00 84.00 87 GLU A CA 1
ATOM 671 C C . GLU A 1 87 ? 7.083 -1.316 15.494 1.00 84.00 87 GLU A C 1
ATOM 673 O O . GLU A 1 87 ? 5.903 -0.971 15.532 1.00 84.00 87 GLU A O 1
ATOM 678 N N . MET A 1 88 ? 7.795 -1.321 14.369 1.00 87.00 88 MET A N 1
ATOM 679 C CA . MET A 1 88 ? 7.217 -1.202 13.035 1.00 87.00 88 MET A CA 1
ATOM 680 C C . MET A 1 88 ? 7.767 -2.345 12.192 1.00 87.00 88 MET A C 1
ATOM 682 O O . MET A 1 88 ? 8.972 -2.423 11.949 1.00 87.00 88 MET A O 1
ATOM 686 N N . ARG A 1 89 ? 6.875 -3.215 11.734 1.00 89.69 89 ARG A N 1
ATOM 687 C CA . ARG A 1 89 ? 7.191 -4.392 10.936 1.00 89.69 89 ARG A CA 1
ATOM 688 C C . ARG A 1 89 ? 6.650 -4.209 9.527 1.00 89.69 89 ARG A C 1
ATOM 690 O O . ARG A 1 89 ? 5.468 -3.922 9.348 1.00 89.69 89 ARG A O 1
ATOM 697 N N . ILE A 1 90 ? 7.518 -4.363 8.533 1.00 90.88 90 ILE A N 1
ATOM 698 C CA . ILE A 1 90 ? 7.127 -4.325 7.122 1.00 90.88 90 ILE A CA 1
ATOM 699 C C . ILE A 1 90 ? 6.471 -5.664 6.787 1.00 90.88 90 ILE A C 1
ATOM 701 O O . ILE A 1 90 ? 7.077 -6.715 6.979 1.00 90.88 90 ILE A O 1
ATOM 705 N N . VAL A 1 91 ? 5.233 -5.611 6.301 1.00 94.88 91 VAL A N 1
ATOM 706 C CA . VAL A 1 91 ? 4.500 -6.776 5.785 1.00 94.88 91 VAL A CA 1
ATOM 707 C C . VAL A 1 91 ? 4.616 -6.813 4.263 1.00 94.88 91 VAL A C 1
ATOM 709 O O . VAL A 1 91 ? 4.839 -7.872 3.694 1.00 94.88 91 VAL A O 1
ATOM 712 N N . ALA A 1 92 ? 4.539 -5.661 3.596 1.00 93.75 92 ALA A N 1
ATOM 713 C CA . ALA A 1 92 ? 4.791 -5.525 2.163 1.00 93.75 92 ALA A CA 1
ATOM 714 C C . ALA A 1 92 ? 5.497 -4.192 1.882 1.00 93.75 92 ALA A C 1
ATOM 716 O O . ALA A 1 92 ? 5.134 -3.179 2.469 1.00 93.75 92 ALA A O 1
ATOM 717 N N . ASP A 1 93 ? 6.478 -4.175 0.983 1.00 87.69 93 ASP A N 1
ATOM 718 C CA . ASP A 1 93 ? 7.132 -2.932 0.525 1.00 87.69 93 ASP A CA 1
ATOM 719 C C . ASP A 1 93 ? 6.686 -2.536 -0.894 1.00 87.69 93 ASP A C 1
ATOM 721 O O . ASP A 1 93 ? 6.626 -1.356 -1.237 1.00 87.69 93 ASP A O 1
ATOM 725 N N . ASP A 1 94 ? 6.335 -3.528 -1.716 1.00 89.06 94 ASP A N 1
ATOM 726 C CA . ASP A 1 94 ? 6.021 -3.341 -3.131 1.00 89.06 94 ASP A CA 1
ATOM 727 C C . ASP A 1 94 ? 4.707 -4.048 -3.500 1.00 89.06 94 ASP A C 1
ATOM 729 O O . ASP A 1 94 ? 3.789 -3.389 -3.990 1.00 89.06 94 ASP A O 1
ATOM 733 N N . MET A 1 95 ? 4.553 -5.355 -3.237 1.00 93.75 95 MET A N 1
ATOM 734 C CA . MET A 1 95 ? 3.304 -6.074 -3.542 1.00 93.75 95 MET A CA 1
ATOM 735 C C . MET A 1 95 ? 2.790 -6.987 -2.430 1.00 93.75 95 MET A C 1
ATOM 737 O O . MET A 1 95 ? 3.539 -7.599 -1.662 1.00 93.75 95 MET A O 1
ATOM 741 N N . GLY A 1 96 ? 1.473 -7.157 -2.422 1.00 97.19 96 GLY A N 1
ATOM 742 C CA . GLY A 1 96 ? 0.768 -8.067 -1.532 1.00 97.19 96 GLY A CA 1
ATOM 743 C C . GLY A 1 96 ? -0.623 -8.407 -2.047 1.00 97.19 96 GLY A C 1
ATOM 744 O O . GLY A 1 96 ? -0.982 -8.101 -3.187 1.00 97.19 96 GLY A O 1
ATOM 745 N N . SER A 1 97 ? -1.416 -9.058 -1.204 1.00 98.31 97 SER A N 1
ATOM 746 C CA . SER A 1 97 ? -2.806 -9.388 -1.527 1.00 98.31 97 SER A CA 1
ATOM 747 C C . SER A 1 97 ? -3.722 -9.249 -0.321 1.00 98.31 97 SER A C 1
ATOM 749 O O . SER A 1 97 ? -3.271 -9.378 0.816 1.00 98.31 97 SER A O 1
ATOM 751 N N . ILE A 1 98 ? -4.998 -8.983 -0.583 1.00 98.69 98 ILE A N 1
ATOM 752 C CA . ILE A 1 98 ? -6.066 -8.890 0.411 1.00 98.69 98 ILE A CA 1
ATOM 753 C C . ILE A 1 98 ? -7.021 -10.062 0.202 1.00 98.69 98 ILE A C 1
ATOM 755 O O . ILE A 1 98 ? -7.457 -10.339 -0.916 1.00 98.69 98 ILE A O 1
ATOM 759 N N . GLU A 1 99 ? -7.346 -10.735 1.292 1.00 98.19 99 GLU A N 1
ATOM 760 C CA . GLU A 1 99 ? -8.378 -11.756 1.399 1.00 98.19 99 GLU A CA 1
ATOM 761 C C . GLU A 1 99 ? -9.487 -11.247 2.321 1.00 98.19 99 GLU A C 1
ATOM 763 O O . GLU A 1 99 ? -9.223 -10.497 3.259 1.00 98.19 99 GLU A O 1
ATOM 768 N N . ILE A 1 100 ? -10.722 -11.656 2.055 1.00 98.31 100 ILE A N 1
ATOM 769 C CA . ILE A 1 100 ? -11.831 -11.489 2.994 1.00 98.31 100 ILE A CA 1
ATOM 770 C C . ILE A 1 100 ? -11.929 -12.810 3.757 1.00 98.31 100 ILE A C 1
ATOM 772 O O . ILE A 1 100 ? -12.130 -13.854 3.133 1.00 98.31 100 ILE A O 1
ATOM 776 N N . ASP A 1 101 ? -11.715 -12.786 5.073 1.00 96.38 101 ASP A N 1
ATOM 777 C CA . ASP A 1 101 ? -11.805 -13.996 5.894 1.00 96.38 101 ASP A CA 1
ATOM 778 C C . ASP A 1 101 ? -13.260 -14.435 6.126 1.00 96.38 101 ASP A C 1
ATOM 780 O O . ASP A 1 101 ? -14.216 -13.751 5.759 1.00 96.38 101 ASP A O 1
ATOM 784 N N . GLU A 1 102 ? -13.441 -15.592 6.765 1.00 95.00 102 GLU A N 1
ATOM 785 C CA . GLU A 1 102 ? -14.768 -16.143 7.080 1.00 95.00 102 GLU A CA 1
ATOM 786 C C . GLU A 1 102 ? -15.620 -15.219 7.971 1.00 95.00 102 GLU A C 1
ATOM 788 O O . GLU A 1 102 ? -16.843 -15.340 7.993 1.00 95.00 102 GLU A O 1
ATOM 793 N N . ALA A 1 103 ? -14.989 -14.290 8.698 1.00 94.31 103 ALA A N 1
ATOM 794 C CA . ALA A 1 103 ? -15.652 -13.301 9.542 1.00 94.31 103 ALA A CA 1
ATOM 795 C C . ALA A 1 103 ? -15.911 -11.967 8.812 1.00 94.31 103 ALA A C 1
ATOM 797 O O . ALA A 1 103 ? -16.355 -11.010 9.447 1.00 94.31 103 ALA A O 1
ATOM 798 N N . GLY A 1 104 ? -15.628 -11.882 7.508 1.00 95.25 104 GLY A N 1
ATOM 799 C CA . GLY A 1 104 ? -15.798 -10.672 6.702 1.00 95.25 104 GLY A CA 1
ATOM 800 C C . GLY A 1 104 ? -14.703 -9.621 6.904 1.00 95.25 104 GLY A C 1
ATOM 801 O O . GLY A 1 104 ? -14.855 -8.489 6.453 1.00 95.25 104 GLY A O 1
ATOM 802 N N . ARG A 1 105 ? -13.598 -9.952 7.584 1.00 96.31 105 ARG A N 1
ATOM 803 C CA . ARG A 1 105 ? -12.486 -9.021 7.820 1.00 96.31 105 ARG A CA 1
ATOM 804 C C . ARG A 1 105 ? -11.500 -9.061 6.666 1.00 96.31 105 ARG A C 1
ATOM 806 O O . ARG A 1 105 ? -11.212 -10.118 6.111 1.00 96.31 105 ARG A O 1
ATOM 813 N N . LEU A 1 106 ? -10.909 -7.910 6.369 1.00 98.00 106 LEU A N 1
ATOM 814 C CA . LEU A 1 106 ? -9.856 -7.806 5.367 1.00 98.00 106 LEU A CA 1
ATOM 815 C C . LEU A 1 106 ? -8.527 -8.237 5.970 1.00 98.00 106 LEU A C 1
ATOM 817 O O . LEU A 1 106 ? -7.978 -7.535 6.816 1.00 98.00 106 LEU A O 1
ATOM 821 N N . ILE A 1 107 ? -7.991 -9.359 5.506 1.00 98.31 107 ILE A N 1
ATOM 822 C CA . ILE A 1 107 ? -6.678 -9.865 5.892 1.00 98.31 107 ILE A CA 1
ATOM 823 C C . ILE A 1 107 ? -5.705 -9.612 4.747 1.00 98.31 107 ILE A C 1
ATOM 825 O O . ILE A 1 107 ? -5.898 -10.100 3.634 1.00 98.31 107 ILE A O 1
ATOM 829 N N . ALA A 1 108 ? -4.647 -8.854 5.012 1.00 98.00 108 ALA A N 1
ATOM 830 C CA . ALA A 1 108 ? -3.626 -8.550 4.023 1.00 98.00 108 ALA A CA 1
ATOM 831 C C . ALA A 1 108 ? -2.324 -9.319 4.280 1.00 98.00 108 ALA A C 1
ATOM 833 O O . ALA A 1 108 ? -1.921 -9.559 5.422 1.00 98.00 108 ALA A O 1
ATOM 834 N N . TYR A 1 109 ? -1.680 -9.702 3.181 1.00 98.12 109 TYR A N 1
ATOM 835 C CA . TYR A 1 109 ? -0.468 -10.512 3.126 1.00 98.12 109 TYR A CA 1
ATOM 836 C C . TYR A 1 109 ? 0.607 -9.804 2.310 1.00 98.12 109 TYR A C 1
ATOM 838 O O . TYR A 1 109 ? 0.304 -9.110 1.336 1.00 98.12 109 TYR A O 1
ATOM 846 N N . GLY A 1 110 ? 1.864 -10.045 2.669 1.00 96.69 110 GLY A N 1
ATOM 847 C CA . GLY A 1 110 ? 3.019 -9.658 1.873 1.00 96.69 110 GLY A CA 1
ATOM 848 C C . GLY A 1 110 ? 3.398 -10.704 0.836 1.00 96.69 110 GLY A C 1
ATOM 849 O O . GLY A 1 110 ? 2.988 -11.861 0.913 1.00 96.69 110 GLY A O 1
ATOM 850 N N . THR A 1 111 ? 4.250 -10.307 -0.109 1.00 94.88 111 THR A N 1
ATOM 851 C CA . THR A 1 111 ? 4.810 -11.233 -1.112 1.00 94.88 111 THR A CA 1
ATOM 852 C C . THR A 1 111 ? 6.326 -11.395 -0.989 1.00 94.88 111 THR A C 1
ATOM 854 O O . THR A 1 111 ? 6.879 -12.423 -1.378 1.00 94.88 111 THR A O 1
ATOM 857 N N . GLU A 1 112 ? 7.023 -10.388 -0.461 1.00 93.00 112 GLU A N 1
ATOM 858 C CA . GLU A 1 112 ? 8.472 -10.239 -0.604 1.00 93.00 112 GLU A CA 1
ATOM 859 C C . GLU A 1 112 ? 9.160 -10.061 0.746 1.00 93.00 112 GLU A C 1
ATOM 861 O O . GLU A 1 112 ? 8.742 -9.250 1.564 1.00 93.00 112 GLU A O 1
ATOM 866 N N . ILE A 1 113 ? 10.273 -10.767 0.945 1.00 92.56 113 ILE A N 1
ATOM 867 C CA . ILE A 1 113 ? 11.095 -10.665 2.165 1.00 92.56 113 ILE A CA 1
ATOM 868 C C . ILE A 1 113 ? 12.240 -9.644 2.044 1.00 92.56 113 ILE A C 1
ATOM 870 O O . ILE A 1 113 ? 12.956 -9.373 3.009 1.00 92.56 113 ILE A O 1
ATOM 874 N N . GLY A 1 114 ? 12.441 -9.080 0.851 1.00 89.38 114 GLY A N 1
ATOM 875 C CA . GLY A 1 114 ? 13.499 -8.118 0.563 1.00 89.38 114 GLY A CA 1
ATOM 876 C C . GLY A 1 114 ? 12.992 -6.926 -0.242 1.00 89.38 114 GLY A C 1
ATOM 877 O O . GLY A 1 114 ? 12.071 -7.061 -1.044 1.00 89.38 114 GLY A O 1
ATOM 878 N N . ALA A 1 115 ? 13.622 -5.774 -0.040 1.00 85.12 115 ALA A N 1
ATOM 879 C CA . ALA A 1 115 ? 13.340 -4.538 -0.756 1.00 85.12 115 ALA A CA 1
ATOM 880 C C . ALA A 1 115 ? 14.352 -4.330 -1.889 1.00 85.12 115 ALA A C 1
ATOM 882 O O . ALA A 1 115 ? 15.528 -4.674 -1.759 1.00 85.12 115 ALA A O 1
ATOM 883 N N . PHE A 1 116 ? 13.893 -3.755 -3.004 1.00 86.12 116 PHE A N 1
ATOM 884 C CA . PHE A 1 116 ? 14.717 -3.436 -4.177 1.00 86.12 116 PHE A CA 1
ATOM 885 C C . PHE A 1 116 ? 14.675 -1.932 -4.458 1.00 86.12 116 PHE A C 1
ATOM 887 O O . PHE A 1 116 ? 13.927 -1.443 -5.311 1.00 86.12 116 PHE A O 1
ATOM 894 N N . ILE A 1 117 ? 15.485 -1.194 -3.710 1.00 79.06 117 ILE A N 1
ATOM 895 C CA . ILE A 1 117 ? 15.435 0.269 -3.623 1.00 79.06 117 ILE A CA 1
ATOM 896 C C . ILE A 1 117 ? 16.589 0.918 -4.384 1.00 79.06 117 ILE A C 1
ATOM 898 O O . ILE A 1 117 ? 17.594 0.264 -4.684 1.00 79.06 117 ILE A O 1
ATOM 902 N N . ARG A 1 118 ? 16.431 2.192 -4.767 1.00 77.25 118 ARG A N 1
ATOM 903 C CA . ARG A 1 118 ? 17.549 2.963 -5.333 1.00 77.25 118 ARG A CA 1
ATOM 904 C C . ARG A 1 118 ? 18.561 3.227 -4.237 1.00 77.25 118 ARG A C 1
ATOM 906 O O . ARG A 1 118 ? 18.178 3.521 -3.111 1.00 77.25 118 ARG A O 1
ATOM 913 N N . LEU A 1 119 ? 19.838 3.142 -4.585 1.00 76.19 119 LEU A N 1
ATOM 914 C CA . LEU A 1 119 ? 20.913 3.408 -3.638 1.00 76.19 119 LEU A CA 1
ATOM 915 C C . LEU A 1 119 ? 20.858 4.858 -3.126 1.00 76.19 119 LEU A C 1
ATOM 917 O O . LEU A 1 119 ? 21.064 5.081 -1.941 1.00 76.19 119 LEU A O 1
ATOM 921 N N . ASP A 1 120 ? 20.487 5.807 -3.989 1.00 73.50 120 ASP A N 1
ATOM 922 C CA . ASP A 1 120 ? 20.360 7.231 -3.642 1.00 73.50 120 ASP A CA 1
ATOM 923 C C . ASP A 1 120 ? 19.178 7.534 -2.703 1.00 73.50 120 ASP A C 1
ATOM 925 O O . ASP A 1 120 ? 19.175 8.565 -2.035 1.00 73.50 120 ASP A O 1
ATOM 929 N N . ASP A 1 121 ? 18.183 6.640 -2.636 1.00 68.81 121 ASP A N 1
ATOM 930 C CA . ASP A 1 121 ? 17.033 6.786 -1.733 1.00 68.81 121 ASP A CA 1
ATOM 931 C C . ASP A 1 121 ? 17.350 6.285 -0.313 1.00 68.81 121 ASP A C 1
ATOM 933 O O . ASP A 1 121 ? 16.574 6.519 0.615 1.00 68.81 121 ASP A O 1
ATOM 937 N N . LEU A 1 122 ? 18.476 5.587 -0.113 1.00 68.19 122 LEU A N 1
ATOM 938 C CA . LEU A 1 122 ? 18.878 5.156 1.219 1.00 68.19 122 LEU A CA 1
ATOM 939 C C . LEU A 1 122 ? 19.477 6.299 2.023 1.00 68.19 122 LEU A C 1
ATOM 941 O O . LEU A 1 122 ? 20.498 6.885 1.664 1.00 68.19 122 LEU A O 1
ATOM 945 N N . GLN A 1 123 ? 18.930 6.500 3.218 1.00 65.19 123 GLN A N 1
ATOM 946 C CA . GLN A 1 123 ? 19.629 7.277 4.226 1.00 65.19 123 GLN A CA 1
ATOM 947 C C . GLN A 1 123 ? 20.925 6.578 4.634 1.00 65.19 123 GLN A C 1
ATOM 949 O O . GLN A 1 123 ? 20.955 5.366 4.867 1.00 65.19 123 GLN A O 1
ATOM 954 N N . GLN A 1 124 ? 21.986 7.372 4.780 1.00 62.47 124 GLN A N 1
ATOM 955 C CA . GLN A 1 124 ? 23.322 6.874 5.098 1.00 62.47 124 GLN A CA 1
ATOM 956 C C . GLN A 1 124 ? 23.323 5.956 6.332 1.00 62.47 124 GLN A C 1
ATOM 958 O O . GLN A 1 124 ? 23.884 4.867 6.274 1.00 62.47 124 GLN A O 1
ATOM 963 N N . GLY A 1 125 ? 22.628 6.328 7.415 1.00 63.44 125 GLY A N 1
ATOM 964 C CA . GLY A 1 125 ? 22.573 5.523 8.644 1.00 63.44 125 GLY A CA 1
ATOM 965 C C . GLY A 1 125 ? 21.943 4.135 8.462 1.00 63.44 125 GLY A C 1
ATOM 966 O O . GLY A 1 125 ? 22.487 3.146 8.952 1.00 63.44 125 GLY A O 1
ATOM 967 N N . TYR A 1 126 ? 20.841 4.042 7.709 1.00 65.62 126 TYR A N 1
ATOM 968 C CA . TYR A 1 126 ? 20.181 2.764 7.417 1.00 65.62 126 TYR A CA 1
ATOM 969 C C . TYR A 1 126 ? 21.023 1.899 6.470 1.00 65.62 126 TYR A C 1
ATOM 971 O O . TYR A 1 126 ? 21.160 0.696 6.691 1.00 65.62 126 TYR A O 1
ATOM 979 N N . ALA A 1 127 ? 21.655 2.520 5.465 1.00 64.44 127 ALA A N 1
ATOM 980 C CA . ALA A 1 127 ? 22.552 1.831 4.541 1.00 64.44 127 ALA A CA 1
ATOM 981 C C . ALA A 1 127 ? 23.726 1.172 5.272 1.00 64.44 127 ALA A C 1
ATOM 983 O O . ALA A 1 127 ? 23.990 -0.007 5.053 1.00 64.44 127 ALA A O 1
ATOM 984 N N . PHE A 1 128 ? 24.399 1.900 6.171 1.00 66.31 128 PHE A N 1
ATOM 985 C CA . PHE A 1 128 ? 25.546 1.370 6.914 1.00 66.31 128 PHE A CA 1
ATOM 986 C C . PHE A 1 128 ? 25.167 0.219 7.852 1.00 66.31 128 PHE A C 1
ATOM 988 O O . PHE A 1 128 ? 25.945 -0.720 7.994 1.00 66.31 128 PHE A O 1
ATOM 995 N N . GLY A 1 129 ? 23.974 0.255 8.453 1.00 69.81 129 GLY A N 1
ATOM 996 C CA . GLY A 1 129 ? 23.508 -0.790 9.369 1.00 69.81 129 GLY A CA 1
ATOM 997 C C . GLY A 1 129 ? 23.089 -2.103 8.699 1.00 69.81 129 GLY A C 1
ATOM 998 O O . GLY A 1 129 ? 22.871 -3.081 9.406 1.00 69.81 129 GLY A O 1
ATOM 999 N N . GLN A 1 130 ? 22.935 -2.124 7.372 1.00 72.69 130 GLN A N 1
ATOM 1000 C CA . GLN A 1 130 ? 22.513 -3.306 6.604 1.00 72.69 130 GLN A CA 1
ATOM 1001 C C . GLN A 1 130 ? 23.484 -3.660 5.467 1.00 72.69 130 GLN A C 1
ATOM 1003 O O . GLN A 1 130 ? 23.191 -4.542 4.656 1.00 72.69 130 GLN A O 1
ATOM 1008 N N . ILE A 1 131 ? 24.627 -2.970 5.371 1.00 75.88 131 ILE A N 1
ATOM 1009 C CA . ILE A 1 131 ? 25.550 -3.094 4.235 1.00 75.88 131 ILE A CA 1
ATOM 1010 C C . ILE A 1 131 ? 26.165 -4.494 4.130 1.00 75.88 131 ILE A C 1
ATOM 1012 O O . ILE A 1 131 ? 26.421 -4.974 3.029 1.00 75.88 131 ILE A O 1
ATOM 1016 N N . ASP A 1 132 ? 26.354 -5.172 5.263 1.00 83.88 132 ASP A N 1
ATOM 1017 C CA . ASP A 1 132 ? 26.881 -6.536 5.362 1.00 83.88 132 ASP A CA 1
ATOM 1018 C C . ASP A 1 132 ? 25.933 -7.583 4.755 1.00 83.88 132 ASP A C 1
ATOM 1020 O O . ASP A 1 132 ? 26.365 -8.666 4.362 1.00 83.88 132 ASP A O 1
ATOM 1024 N N . ARG A 1 133 ? 24.645 -7.244 4.632 1.00 85.19 133 ARG A N 1
ATOM 1025 C CA . ARG A 1 133 ? 23.586 -8.093 4.067 1.00 85.19 133 ARG A CA 1
ATOM 1026 C C . ARG A 1 133 ? 23.072 -7.581 2.719 1.00 85.19 133 ARG A C 1
ATOM 1028 O O . ARG A 1 133 ? 22.082 -8.105 2.206 1.00 85.19 133 ARG A O 1
ATOM 1035 N N . ALA A 1 134 ? 23.722 -6.564 2.156 1.00 86.00 134 ALA A N 1
ATOM 1036 C CA . ALA A 1 134 ? 23.284 -5.863 0.961 1.00 86.00 134 ALA A CA 1
ATOM 1037 C C . ALA A 1 134 ? 23.891 -6.432 -0.324 1.00 86.00 134 ALA A C 1
ATOM 1039 O O . ALA A 1 134 ? 25.090 -6.693 -0.402 1.00 86.00 134 ALA A O 1
ATOM 1040 N N . ILE A 1 135 ? 23.083 -6.526 -1.384 1.00 87.88 135 ILE A N 1
ATOM 1041 C CA . ILE A 1 135 ? 23.582 -6.764 -2.747 1.00 87.88 135 ILE A CA 1
ATOM 1042 C C . ILE A 1 135 ? 23.423 -5.476 -3.546 1.00 87.88 135 ILE A C 1
ATOM 1044 O O . ILE A 1 135 ? 22.307 -5.093 -3.901 1.00 87.88 135 ILE A O 1
ATOM 1048 N N . ILE A 1 136 ? 24.539 -4.808 -3.838 1.00 87.00 136 ILE A N 1
ATOM 1049 C CA . ILE A 1 136 ? 24.562 -3.572 -4.627 1.00 87.00 136 ILE A CA 1
ATOM 1050 C C . ILE A 1 136 ? 24.696 -3.922 -6.110 1.00 87.00 136 ILE A C 1
ATOM 1052 O O . ILE A 1 136 ? 25.593 -4.656 -6.522 1.00 87.00 136 ILE A O 1
ATOM 1056 N N . MET A 1 137 ? 23.806 -3.370 -6.927 1.00 83.12 137 MET A N 1
ATOM 1057 C CA . MET A 1 137 ? 23.724 -3.622 -8.358 1.00 83.12 137 MET A CA 1
ATOM 1058 C C . MET A 1 137 ? 23.968 -2.343 -9.150 1.00 83.12 137 MET A C 1
ATOM 1060 O O . MET A 1 137 ? 23.280 -1.339 -8.966 1.00 83.12 137 MET A O 1
ATOM 1064 N N . SER A 1 138 ? 24.891 -2.424 -10.112 1.00 81.81 138 SER A N 1
ATOM 1065 C CA . SER A 1 138 ? 25.249 -1.314 -11.006 1.00 81.81 138 SER A CA 1
ATOM 1066 C C . SER A 1 138 ? 25.565 0.006 -10.270 1.00 81.81 138 SER A C 1
ATOM 1068 O O . SER A 1 138 ? 24.997 1.032 -10.647 1.00 81.81 138 SER A O 1
ATOM 1070 N N . PRO A 1 139 ? 26.452 0.016 -9.249 1.00 77.62 139 PRO A N 1
ATOM 1071 C CA . PRO A 1 139 ? 26.762 1.216 -8.455 1.00 77.62 139 PRO A CA 1
ATOM 1072 C C . PRO A 1 139 ? 27.259 2.404 -9.293 1.00 77.62 139 PRO A C 1
ATOM 1074 O O . PRO A 1 139 ? 27.122 3.551 -8.896 1.00 77.62 139 PRO A O 1
ATOM 1077 N N . GLN A 1 140 ? 27.817 2.133 -10.471 1.00 76.69 140 GLN A N 1
ATOM 1078 C CA . GLN A 1 140 ? 28.309 3.126 -11.421 1.00 76.69 140 GLN A CA 1
ATOM 1079 C C . GLN A 1 140 ? 27.214 3.795 -12.273 1.00 76.69 140 GLN A C 1
ATOM 1081 O O . GLN A 1 140 ? 27.519 4.697 -13.050 1.00 76.69 140 GLN A O 1
ATOM 1086 N N . LYS A 1 141 ? 25.959 3.325 -12.216 1.00 76.69 141 LYS A N 1
ATOM 1087 C CA . LYS A 1 141 ? 24.835 3.883 -12.988 1.00 76.69 141 LYS A CA 1
ATOM 1088 C C . LYS A 1 141 ? 23.986 4.798 -12.105 1.00 76.69 141 LYS A C 1
ATOM 1090 O O . LYS A 1 141 ? 23.815 4.530 -10.927 1.00 76.69 141 LYS A O 1
ATOM 1095 N N . VAL A 1 142 ? 23.339 5.795 -12.714 1.00 69.69 142 VAL A N 1
ATOM 1096 C CA . VAL A 1 142 ? 22.408 6.724 -12.031 1.00 69.69 142 VAL A CA 1
ATOM 1097 C C . VAL A 1 142 ? 21.212 6.003 -11.379 1.00 69.69 142 VAL A C 1
ATOM 1099 O O . VAL A 1 142 ? 20.633 6.486 -10.421 1.00 69.69 142 VAL A O 1
ATOM 1102 N N . ASN A 1 143 ? 20.836 4.818 -11.869 1.00 69.56 143 ASN A N 1
ATOM 1103 C CA . ASN A 1 143 ? 19.815 3.961 -11.251 1.00 69.56 143 ASN A CA 1
ATOM 1104 C C . ASN A 1 143 ? 20.470 2.776 -10.523 1.00 69.56 143 ASN A C 1
ATOM 1106 O O . ASN A 1 143 ? 20.064 1.627 -10.721 1.00 69.56 143 ASN A O 1
ATOM 1110 N N . ALA A 1 144 ? 21.525 3.040 -9.749 1.00 81.06 144 ALA A N 1
ATOM 1111 C CA . ALA A 1 144 ? 22.116 2.056 -8.853 1.00 81.06 144 ALA A CA 1
ATOM 1112 C C . ALA A 1 144 ? 21.043 1.547 -7.885 1.00 81.06 144 ALA A C 1
ATOM 1114 O O . ALA A 1 144 ? 20.240 2.314 -7.346 1.00 81.06 144 ALA A O 1
ATOM 1115 N N . ARG A 1 145 ? 21.000 0.232 -7.692 1.00 84.56 145 ARG A N 1
ATOM 1116 C CA . ARG A 1 145 ? 20.001 -0.424 -6.845 1.00 84.56 145 ARG A CA 1
ATOM 1117 C C . ARG A 1 145 ? 20.687 -1.227 -5.766 1.00 84.56 145 ARG A C 1
ATOM 1119 O O . ARG A 1 145 ? 21.798 -1.709 -5.963 1.00 84.56 145 ARG A O 1
ATOM 1126 N N . VAL A 1 146 ? 19.991 -1.426 -4.661 1.00 86.00 146 VAL A N 1
ATOM 1127 C CA . VAL A 1 146 ? 20.413 -2.358 -3.626 1.00 86.00 146 VAL A CA 1
ATOM 1128 C C . VAL A 1 146 ? 19.260 -3.274 -3.249 1.00 86.00 146 VAL A C 1
ATOM 1130 O O . VAL A 1 146 ? 18.099 -2.859 -3.210 1.00 86.00 146 VAL A O 1
ATOM 1133 N N . VAL A 1 147 ? 19.594 -4.540 -3.026 1.00 88.50 147 VAL A N 1
ATOM 1134 C CA . VAL A 1 147 ? 18.688 -5.539 -2.463 1.00 88.50 147 VAL A CA 1
ATOM 1135 C C . VAL A 1 147 ? 19.026 -5.695 -0.986 1.00 88.50 147 VAL A C 1
ATOM 1137 O O . VAL A 1 147 ? 20.174 -6.001 -0.657 1.00 88.50 147 VAL A O 1
ATOM 1140 N N . LEU A 1 148 ? 18.035 -5.490 -0.118 1.00 87.38 148 LEU A N 1
ATOM 1141 C CA . LEU A 1 148 ? 18.161 -5.616 1.337 1.00 87.38 148 LEU A CA 1
ATOM 1142 C C . LEU A 1 148 ? 17.066 -6.531 1.893 1.00 87.38 148 LEU A C 1
ATOM 1144 O O . LEU A 1 148 ? 15.924 -6.430 1.444 1.00 87.38 148 LEU A O 1
ATOM 1148 N N . PRO A 1 149 ? 17.357 -7.392 2.880 1.00 88.12 149 PRO A N 1
ATOM 1149 C CA . PRO A 1 149 ? 16.315 -8.099 3.615 1.00 88.12 149 PRO A CA 1
ATOM 1150 C C . PRO A 1 149 ? 15.532 -7.111 4.494 1.00 88.12 149 PRO A C 1
ATOM 1152 O O . PRO A 1 149 ? 16.131 -6.401 5.299 1.00 88.12 149 PRO A O 1
ATOM 1155 N N . VAL A 1 150 ? 14.203 -7.075 4.363 1.00 85.56 150 VAL A N 1
ATOM 1156 C CA . VAL A 1 150 ? 13.337 -6.139 5.116 1.00 85.56 150 VAL A CA 1
ATOM 1157 C C . VAL A 1 150 ? 12.214 -6.815 5.901 1.00 85.56 150 VAL A C 1
ATOM 1159 O O . VAL A 1 150 ? 11.664 -6.199 6.811 1.00 85.56 150 VAL A O 1
ATOM 1162 N N . ALA A 1 151 ? 11.889 -8.070 5.586 1.00 89.50 151 ALA A N 1
ATOM 1163 C CA . ALA A 1 151 ? 10.852 -8.846 6.258 1.00 89.50 151 ALA A CA 1
ATOM 1164 C C . ALA A 1 151 ? 11.252 -10.326 6.354 1.00 89.50 151 ALA A C 1
ATOM 1166 O O . ALA A 1 151 ? 12.186 -10.783 5.693 1.00 89.50 151 ALA A O 1
ATOM 1167 N N . THR A 1 152 ? 10.551 -11.087 7.192 1.00 92.19 152 THR A N 1
ATOM 1168 C CA . THR A 1 152 ? 10.714 -12.544 7.278 1.00 92.19 152 THR A CA 1
ATOM 1169 C C . THR A 1 152 ? 9.617 -13.259 6.493 1.00 92.19 152 THR A C 1
ATOM 1171 O O . THR A 1 152 ? 8.566 -12.688 6.211 1.00 92.19 152 THR A O 1
ATOM 1174 N N . ILE A 1 153 ? 9.841 -14.531 6.146 1.00 94.50 153 ILE A N 1
ATOM 1175 C CA . ILE A 1 153 ? 8.806 -15.337 5.481 1.00 94.50 153 ILE A CA 1
ATOM 1176 C C . ILE A 1 153 ? 7.557 -15.502 6.361 1.00 94.50 153 ILE A C 1
ATOM 1178 O O . ILE A 1 153 ? 6.444 -15.533 5.849 1.00 94.50 153 ILE A O 1
ATOM 1182 N N . GLU A 1 154 ? 7.737 -15.570 7.682 1.00 94.81 154 GLU A N 1
ATOM 1183 C CA . GLU A 1 154 ? 6.633 -15.631 8.639 1.00 94.81 154 GLU A CA 1
ATOM 1184 C C . GLU A 1 154 ? 5.785 -14.360 8.558 1.00 94.81 154 GLU A C 1
ATOM 1186 O O . GLU A 1 154 ? 4.568 -14.442 8.420 1.00 94.81 154 GLU A O 1
ATOM 1191 N N . ASP A 1 155 ? 6.429 -13.194 8.534 1.00 93.62 155 ASP A N 1
ATOM 1192 C CA . ASP A 1 155 ? 5.738 -11.903 8.507 1.00 93.62 155 ASP A CA 1
ATOM 1193 C C . ASP A 1 155 ? 4.927 -11.691 7.241 1.00 93.62 155 ASP A C 1
ATOM 1195 O O . ASP A 1 155 ? 3.795 -11.225 7.298 1.00 93.62 155 ASP A O 1
ATOM 1199 N N . VAL A 1 156 ? 5.458 -12.071 6.083 1.00 95.56 156 VAL A N 1
ATOM 1200 C CA . VAL A 1 156 ? 4.720 -11.874 4.831 1.00 95.56 156 VAL A CA 1
ATOM 1201 C C . VAL A 1 156 ? 3.555 -12.864 4.688 1.00 95.56 156 VAL A C 1
ATOM 1203 O O . VAL A 1 156 ? 2.546 -12.526 4.071 1.00 95.56 156 VAL A O 1
ATOM 1206 N N . LEU A 1 157 ? 3.649 -14.059 5.290 1.00 95.31 157 LEU A N 1
ATOM 1207 C CA . LEU A 1 157 ? 2.634 -15.117 5.175 1.00 95.31 157 LEU A CA 1
ATOM 1208 C C . LEU A 1 157 ? 1.596 -15.143 6.306 1.00 95.31 157 LEU A C 1
ATOM 1210 O O . LEU A 1 157 ? 0.539 -15.742 6.120 1.00 95.31 157 LEU A O 1
ATOM 1214 N N . LYS A 1 158 ? 1.866 -14.516 7.458 1.00 95.62 158 LYS A N 1
ATOM 1215 C CA . LYS A 1 158 ? 1.006 -14.574 8.656 1.00 95.62 158 LYS A CA 1
ATOM 1216 C C . LYS A 1 158 ? -0.423 -14.076 8.413 1.00 95.62 158 LYS A C 1
ATOM 1218 O O . LYS A 1 158 ? -1.360 -14.650 8.960 1.00 95.62 158 LYS A O 1
ATOM 1223 N N . GLY A 1 159 ? -0.580 -13.036 7.595 1.00 96.25 159 GLY A N 1
ATOM 1224 C CA . GLY A 1 159 ? -1.852 -12.344 7.399 1.00 96.25 159 GLY A CA 1
ATOM 1225 C C . GLY A 1 159 ? -2.178 -11.397 8.554 1.00 96.25 159 GLY A C 1
ATOM 1226 O O . GLY A 1 159 ? -2.085 -11.760 9.727 1.00 96.25 159 GLY A O 1
ATOM 1227 N N . TYR A 1 160 ? -2.555 -10.165 8.223 1.00 97.38 160 TYR A N 1
ATOM 1228 C CA . TYR A 1 160 ? -2.844 -9.115 9.201 1.00 97.38 160 TYR A CA 1
ATOM 1229 C C . TYR A 1 160 ? -4.191 -8.453 8.891 1.00 97.38 160 TYR A C 1
ATOM 1231 O O . TYR A 1 160 ? -4.405 -8.061 7.742 1.00 97.38 160 TYR A O 1
ATOM 1239 N N . PRO A 1 161 ? -5.091 -8.301 9.880 1.00 97.06 161 PRO A N 1
ATOM 1240 C CA . PRO A 1 161 ? -6.353 -7.599 9.679 1.00 97.06 161 PRO A CA 1
ATOM 1241 C C . PRO A 1 161 ? -6.095 -6.115 9.410 1.00 97.06 161 PRO A C 1
ATOM 1243 O O . PRO A 1 161 ? -5.390 -5.476 10.183 1.00 97.06 161 PRO A O 1
ATOM 1246 N N . LEU A 1 162 ? -6.635 -5.562 8.328 1.00 97.25 162 LEU A N 1
ATOM 1247 C CA . LEU A 1 162 ? -6.426 -4.159 7.971 1.00 97.25 162 LEU A CA 1
ATOM 1248 C C . LEU A 1 162 ? -7.220 -3.219 8.880 1.00 97.25 162 LEU A C 1
ATOM 1250 O O . LEU A 1 162 ? -8.425 -3.377 9.039 1.00 97.25 162 LEU A O 1
ATOM 1254 N N . ASP A 1 163 ? -6.548 -2.186 9.385 1.00 96.31 163 ASP A N 1
ATOM 1255 C CA . ASP A 1 163 ? -7.191 -1.050 10.053 1.00 96.31 163 ASP A CA 1
ATOM 1256 C C . ASP A 1 163 ? -7.327 0.142 9.094 1.00 96.31 163 ASP A C 1
ATOM 1258 O O . ASP A 1 163 ? -8.314 0.879 9.136 1.00 96.31 163 ASP A O 1
ATOM 1262 N N . TYR A 1 164 ? -6.350 0.305 8.191 1.00 96.38 164 TYR A N 1
ATOM 1263 C CA . TYR A 1 164 ? -6.294 1.381 7.202 1.00 96.38 164 TYR A CA 1
ATOM 1264 C C . TYR A 1 164 ? -6.035 0.863 5.799 1.00 96.38 164 TYR A C 1
ATOM 1266 O O . TYR A 1 164 ? -5.063 0.143 5.562 1.00 96.38 164 TYR A O 1
ATOM 1274 N N . LEU A 1 165 ? -6.848 1.346 4.863 1.00 98.25 165 LEU A N 1
ATOM 1275 C CA . LEU A 1 165 ? -6.645 1.194 3.429 1.00 98.25 165 LEU A CA 1
ATOM 1276 C C . LEU A 1 165 ? -6.614 2.586 2.796 1.00 98.25 165 LEU A C 1
ATOM 1278 O O . LEU A 1 165 ? -7.656 3.198 2.569 1.00 98.25 165 LEU A O 1
ATOM 1282 N N . LEU A 1 166 ? -5.417 3.111 2.547 1.00 98.38 166 LEU A N 1
ATOM 1283 C CA . LEU A 1 166 ? -5.234 4.494 2.114 1.00 98.38 166 LEU A CA 1
ATOM 1284 C C . LEU A 1 166 ? -4.595 4.565 0.730 1.00 98.38 166 LEU A C 1
ATOM 1286 O O . LEU A 1 166 ? -3.612 3.879 0.451 1.00 98.38 166 LEU A O 1
ATOM 1290 N N . TYR A 1 167 ? -5.111 5.452 -0.110 1.00 98.38 167 TYR A N 1
ATOM 1291 C CA . TYR A 1 167 ? -4.474 5.835 -1.362 1.00 98.38 167 TYR A CA 1
ATOM 1292 C C . TYR A 1 167 ? -3.445 6.953 -1.128 1.00 98.38 167 TYR A C 1
ATOM 1294 O O . TYR A 1 167 ? -3.746 7.954 -0.482 1.00 98.38 167 TYR A O 1
ATOM 1302 N N . ALA A 1 168 ? -2.226 6.809 -1.637 1.00 97.31 168 ALA A N 1
ATOM 1303 C CA . ALA A 1 168 ? -1.172 7.812 -1.544 1.00 97.31 168 ALA A CA 1
ATOM 1304 C C . ALA A 1 168 ? -1.330 8.841 -2.671 1.00 97.31 168 ALA A C 1
ATOM 1306 O O . ALA A 1 168 ? -0.988 8.587 -3.825 1.00 97.31 168 ALA A O 1
ATOM 1307 N N . ASN A 1 169 ? -1.834 10.020 -2.320 1.00 96.56 169 ASN A N 1
ATOM 1308 C CA . ASN A 1 169 ? -2.076 11.119 -3.244 1.00 96.56 169 ASN A CA 1
ATOM 1309 C C . ASN A 1 169 ? -0.917 12.121 -3.166 1.00 96.56 169 ASN A C 1
ATOM 1311 O O . ASN A 1 169 ? -0.706 12.775 -2.145 1.00 96.56 169 ASN A O 1
ATOM 1315 N N . ASN A 1 170 ? -0.136 12.241 -4.235 1.00 95.44 170 ASN A N 1
ATOM 1316 C CA . ASN A 1 170 ? 1.047 13.100 -4.249 1.00 95.44 170 ASN A CA 1
ATOM 1317 C C . ASN A 1 170 ? 0.846 14.423 -5.006 1.00 95.44 170 ASN A C 1
ATOM 1319 O O . ASN A 1 170 ? 1.826 15.145 -5.186 1.00 95.44 170 ASN A O 1
ATOM 1323 N N . TYR A 1 171 ? -0.373 14.726 -5.456 1.00 94.31 171 TYR A N 1
ATOM 1324 C CA . TYR A 1 171 ? -0.640 15.770 -6.450 1.00 94.31 171 TYR A CA 1
ATOM 1325 C C . TYR A 1 171 ? -1.639 16.841 -5.998 1.00 94.31 171 TYR A C 1
ATOM 1327 O O . TYR A 1 171 ? -1.632 17.926 -6.572 1.00 94.31 171 TYR A O 1
ATOM 1335 N N . GLU A 1 172 ? -2.461 16.578 -4.980 1.00 94.31 172 GLU A N 1
ATOM 1336 C CA . GLU A 1 172 ? -3.378 17.577 -4.414 1.00 94.31 172 GLU A CA 1
ATOM 1337 C C . GLU A 1 172 ? -2.743 18.380 -3.276 1.00 94.31 172 GLU A C 1
ATOM 1339 O O . GLU A 1 172 ? -2.056 17.829 -2.409 1.00 94.31 172 GLU A O 1
ATOM 1344 N N . GLU A 1 173 ? -3.012 19.686 -3.259 1.00 94.50 173 GLU A N 1
ATOM 1345 C CA . GLU A 1 173 ? -2.694 20.556 -2.126 1.00 94.50 173 GLU A CA 1
ATOM 1346 C C . GLU A 1 173 ? -3.564 20.231 -0.903 1.00 94.50 173 GLU A C 1
ATOM 1348 O O . GLU A 1 173 ? -4.556 19.509 -0.985 1.00 94.50 173 GLU A O 1
ATOM 1353 N N . VAL A 1 174 ? -3.157 20.748 0.260 1.00 94.38 174 VAL A N 1
ATOM 1354 C CA . VAL A 1 174 ? -3.920 20.601 1.508 1.00 94.38 174 VAL A CA 1
ATOM 1355 C C . VAL A 1 174 ? -4.529 21.940 1.901 1.00 94.38 174 VAL A C 1
ATOM 1357 O O . VAL A 1 174 ? -3.799 22.902 2.146 1.00 94.38 174 VAL A O 1
ATOM 1360 N N . ASP A 1 175 ? -5.848 21.964 2.045 1.00 92.25 175 ASP A N 1
ATOM 1361 C CA . ASP A 1 175 ? -6.649 23.128 2.428 1.00 92.25 175 ASP A CA 1
ATOM 1362 C C . ASP A 1 175 ? -7.853 22.683 3.305 1.00 92.25 175 ASP A C 1
ATOM 1364 O O . ASP A 1 175 ? -7.929 21.505 3.674 1.00 92.25 175 ASP A O 1
ATOM 1368 N N . PRO A 1 176 ? -8.756 23.587 3.740 1.00 87.88 176 PRO A N 1
ATOM 1369 C CA . PRO A 1 176 ? -9.903 23.214 4.574 1.00 87.88 176 PRO A CA 1
ATOM 1370 C C . PRO A 1 176 ? -10.876 22.204 3.947 1.00 87.88 176 PRO A C 1
ATOM 1372 O O . PRO A 1 176 ? -11.546 21.491 4.692 1.00 87.88 176 PRO A O 1
ATOM 1375 N N . GLU A 1 177 ? -10.966 22.142 2.619 1.00 89.62 177 GLU A N 1
ATOM 1376 C CA . GLU A 1 177 ? -11.811 21.193 1.883 1.00 89.62 177 GLU A CA 1
ATOM 1377 C C . GLU A 1 177 ? -11.053 19.889 1.583 1.00 89.62 177 GLU A C 1
ATOM 1379 O O . GLU A 1 177 ? -11.651 18.814 1.569 1.00 89.62 177 GLU A O 1
ATOM 1384 N N . HIS A 1 178 ? -9.725 19.964 1.441 1.00 91.00 178 HIS A N 1
ATOM 1385 C CA . HIS A 1 178 ? -8.829 18.852 1.120 1.00 91.00 178 HIS A CA 1
ATOM 1386 C C . HIS A 1 178 ? -7.866 18.549 2.286 1.00 91.00 178 HIS A C 1
ATOM 1388 O O . HIS A 1 178 ? -6.680 18.900 2.239 1.00 91.00 178 HIS A O 1
ATOM 1394 N N . PRO A 1 179 ? -8.321 17.887 3.368 1.00 94.75 179 PRO A N 1
ATOM 1395 C CA . PRO A 1 179 ? -7.468 17.595 4.513 1.00 94.75 179 PRO A CA 1
ATOM 1396 C C . PRO A 1 179 ? -6.357 16.601 4.153 1.00 94.75 179 PRO A C 1
ATOM 1398 O O . PRO A 1 179 ? -6.474 15.783 3.245 1.00 94.75 179 PRO A O 1
ATOM 1401 N N . ILE A 1 180 ? -5.260 16.618 4.912 1.00 95.44 180 ILE A N 1
ATOM 1402 C CA . ILE A 1 180 ? -4.098 15.759 4.630 1.00 95.44 180 ILE A CA 1
ATOM 1403 C C . ILE A 1 180 ? -4.409 14.256 4.675 1.00 95.44 180 ILE A C 1
ATOM 1405 O O . ILE A 1 180 ? -3.814 13.482 3.932 1.00 95.44 180 ILE A O 1
ATOM 1409 N N . LEU A 1 181 ? -5.328 13.851 5.547 1.00 95.06 181 LEU A N 1
ATOM 1410 C CA . LEU A 1 181 ? -5.873 12.506 5.622 1.00 95.06 181 LEU A CA 1
ATOM 1411 C C . LEU A 1 181 ? -7.384 12.650 5.502 1.00 95.06 181 LEU A C 1
ATOM 1413 O O . LEU A 1 181 ? -8.010 13.326 6.317 1.00 95.06 181 LEU A O 1
ATOM 1417 N N . GLU A 1 182 ? -7.943 12.026 4.478 1.00 95.50 182 GLU A N 1
ATOM 1418 C CA . GLU A 1 182 ? -9.361 12.079 4.159 1.00 95.50 182 GLU A CA 1
ATOM 1419 C C . GLU A 1 182 ? -9.917 10.661 4.180 1.00 95.50 182 GLU A C 1
ATOM 1421 O O . GLU A 1 182 ? -9.384 9.774 3.513 1.00 95.50 182 GLU A O 1
ATOM 1426 N N . GLN A 1 183 ? -10.980 10.443 4.952 1.00 95.44 183 GLN A N 1
ATOM 1427 C CA . GLN A 1 183 ? -11.720 9.188 4.929 1.00 95.44 183 GLN A CA 1
ATOM 1428 C C . GLN A 1 183 ? -12.847 9.291 3.901 1.00 95.44 183 GLN A C 1
ATOM 1430 O O . GLN A 1 183 ? -13.599 10.265 3.896 1.00 95.44 183 GLN A O 1
ATOM 1435 N N . PHE A 1 184 ? -12.987 8.272 3.058 1.00 96.69 184 PHE A N 1
ATOM 1436 C CA . PHE A 1 184 ? -14.072 8.215 2.087 1.00 96.69 184 PHE A CA 1
ATOM 1437 C C . PHE A 1 184 ? -15.391 7.814 2.743 1.00 96.69 184 PHE A C 1
ATOM 1439 O O . PHE A 1 184 ? -15.431 7.112 3.754 1.00 96.69 184 PHE A O 1
ATOM 1446 N N . THR A 1 185 ? -16.488 8.261 2.139 1.00 94.62 185 THR A N 1
ATOM 1447 C CA . THR A 1 185 ? -17.844 8.098 2.687 1.00 94.62 185 THR A CA 1
ATOM 1448 C C . THR A 1 185 ? -18.600 6.918 2.090 1.00 94.62 185 THR A C 1
ATOM 1450 O O . THR A 1 185 ? -19.598 6.484 2.657 1.00 94.62 185 THR A O 1
ATOM 1453 N N . SER A 1 186 ? -18.136 6.379 0.958 1.00 97.25 186 SER A N 1
ATOM 1454 C CA . SER A 1 186 ? -18.765 5.231 0.306 1.00 97.25 186 SER A CA 1
ATOM 1455 C C . SER A 1 186 ? -17.755 4.343 -0.430 1.00 97.25 186 SER A C 1
ATOM 1457 O O . SER A 1 186 ? -16.738 4.854 -0.923 1.00 97.25 186 SER A O 1
ATOM 1459 N N . PRO A 1 187 ? -18.056 3.038 -0.593 1.00 97.88 187 PRO A N 1
ATOM 1460 C CA . PRO A 1 187 ? -17.257 2.136 -1.421 1.00 97.88 187 PRO A CA 1
ATOM 1461 C C . PRO A 1 187 ? -17.093 2.642 -2.856 1.00 97.88 187 PRO A C 1
ATOM 1463 O O . PRO A 1 187 ? -16.008 2.544 -3.417 1.00 97.88 187 PRO A O 1
ATOM 1466 N N . ALA A 1 188 ? -18.135 3.246 -3.437 1.00 97.88 188 ALA A N 1
ATOM 1467 C CA . ALA A 1 188 ? -18.100 3.774 -4.801 1.00 97.88 188 ALA A CA 1
ATOM 1468 C C . ALA A 1 188 ? -17.089 4.922 -4.967 1.00 97.88 188 ALA A C 1
ATOM 1470 O O . ALA A 1 188 ? -16.320 4.925 -5.930 1.00 97.88 188 ALA A O 1
ATOM 1471 N N . GLN A 1 189 ? -17.056 5.865 -4.015 1.00 97.56 189 GLN A N 1
ATOM 1472 C CA . GLN A 1 189 ? -16.073 6.953 -3.999 1.00 97.56 189 GLN A CA 1
ATOM 1473 C C . GLN A 1 189 ? -14.651 6.393 -3.904 1.00 97.56 189 GLN A C 1
ATOM 1475 O O . GLN A 1 189 ? -13.786 6.751 -4.702 1.00 97.56 189 GLN A O 1
ATOM 1480 N N . ALA A 1 190 ? -14.429 5.482 -2.955 1.00 97.81 190 ALA A N 1
ATOM 1481 C CA . ALA A 1 190 ? -13.129 4.866 -2.739 1.00 97.81 190 ALA A CA 1
ATOM 1482 C C . ALA A 1 190 ? -12.665 4.081 -3.977 1.00 97.81 190 ALA A C 1
ATOM 1484 O O . ALA A 1 190 ? -11.569 4.312 -4.481 1.00 97.81 190 ALA A O 1
ATOM 1485 N N . LEU A 1 191 ? -13.521 3.224 -4.536 1.00 97.81 191 LEU A N 1
ATOM 1486 C CA . LEU A 1 191 ? -13.223 2.481 -5.758 1.00 97.81 191 LEU A CA 1
ATOM 1487 C C . LEU A 1 191 ? -12.862 3.403 -6.916 1.00 97.81 191 LEU A C 1
ATOM 1489 O O . LEU A 1 191 ? -11.957 3.061 -7.667 1.00 97.81 191 LEU A O 1
ATOM 1493 N N . ASN A 1 192 ? -13.522 4.555 -7.069 1.00 98.12 192 ASN A N 1
ATOM 1494 C CA . ASN A 1 192 ? -13.187 5.477 -8.149 1.00 98.12 192 ASN A CA 1
ATOM 1495 C C . ASN A 1 192 ? -11.752 6.009 -8.023 1.00 98.12 192 ASN A C 1
ATOM 1497 O O . ASN A 1 192 ? -10.979 5.891 -8.970 1.00 98.12 192 ASN A O 1
ATOM 1501 N N . VAL A 1 193 ? -11.368 6.497 -6.839 1.00 97.94 193 VAL A N 1
ATOM 1502 C CA . VAL A 1 193 ? -10.016 7.031 -6.594 1.00 97.94 193 VAL A CA 1
ATOM 1503 C C . VAL A 1 193 ? -8.947 5.960 -6.808 1.00 97.94 193 VAL A C 1
ATOM 1505 O O . VAL A 1 193 ? -7.973 6.179 -7.529 1.00 97.94 193 VAL A O 1
ATOM 1508 N N . PHE A 1 194 ? -9.136 4.773 -6.224 1.00 98.38 194 PHE A N 1
ATOM 1509 C CA . PHE A 1 194 ? -8.167 3.690 -6.378 1.00 98.38 194 PHE A CA 1
ATOM 1510 C C . PHE A 1 194 ? -8.109 3.212 -7.834 1.00 98.38 194 PHE A C 1
ATOM 1512 O O . PHE A 1 194 ? -7.014 3.051 -8.363 1.00 98.38 194 PHE A O 1
ATOM 1519 N N . ARG A 1 195 ? -9.252 3.055 -8.517 1.00 98.00 195 ARG A N 1
ATOM 1520 C CA . ARG A 1 195 ? -9.321 2.649 -9.931 1.00 98.00 195 ARG A CA 1
ATOM 1521 C C . ARG A 1 195 ? -8.586 3.619 -10.846 1.00 98.00 195 ARG A C 1
ATOM 1523 O O . ARG A 1 195 ? -7.870 3.158 -11.734 1.00 98.00 195 ARG A O 1
ATOM 1530 N N . GLU A 1 196 ? -8.773 4.923 -10.649 1.00 97.06 196 GLU A N 1
ATOM 1531 C CA . GLU A 1 196 ? -8.089 5.964 -11.422 1.00 97.06 196 GLU A CA 1
ATOM 1532 C C . GLU A 1 196 ? -6.571 5.890 -11.248 1.00 97.06 196 GLU A C 1
ATOM 1534 O O . GLU A 1 196 ? -5.838 6.132 -12.210 1.00 97.06 196 GLU A O 1
ATOM 1539 N N . GLY A 1 197 ? -6.115 5.550 -10.036 1.00 95.94 197 GLY A N 1
ATOM 1540 C CA . GLY A 1 197 ? -4.706 5.378 -9.696 1.00 95.94 197 GLY A CA 1
ATOM 1541 C C . GLY A 1 197 ? -3.845 6.546 -10.173 1.00 95.94 197 GLY A C 1
ATOM 1542 O O . GLY A 1 197 ? -2.802 6.357 -10.803 1.00 95.94 197 GLY A O 1
ATOM 1543 N N . ALA A 1 198 ? -4.339 7.760 -9.925 1.00 95.56 198 ALA A N 1
ATOM 1544 C CA . ALA A 1 198 ? -3.700 8.999 -10.328 1.00 95.56 198 ALA A CA 1
ATOM 1545 C C . ALA A 1 198 ? -2.423 9.265 -9.513 1.00 95.56 198 ALA A C 1
ATOM 1547 O O . ALA A 1 198 ? -2.381 9.052 -8.298 1.00 95.56 198 ALA A O 1
ATOM 1548 N N . VAL A 1 199 ? -1.375 9.751 -10.173 1.00 93.81 199 VAL A N 1
ATOM 1549 C CA . VAL A 1 199 ? -0.110 10.140 -9.538 1.00 93.81 199 VAL A CA 1
ATOM 1550 C C . VAL A 1 199 ? 0.576 11.230 -10.363 1.00 93.81 199 VAL A C 1
ATOM 1552 O O . VAL A 1 199 ? 0.572 11.200 -11.592 1.00 93.81 199 VAL A O 1
ATOM 1555 N N . MET A 1 200 ? 1.196 12.204 -9.705 1.00 91.88 200 MET A N 1
ATOM 1556 C CA . MET A 1 200 ? 2.104 13.149 -10.352 1.00 91.88 200 MET A CA 1
ATOM 1557 C C . MET A 1 200 ? 3.470 12.485 -10.539 1.00 91.88 200 MET A C 1
ATOM 1559 O O . MET A 1 200 ? 4.188 12.235 -9.565 1.00 91.88 200 MET A O 1
ATOM 1563 N N . ALA A 1 201 ? 3.843 12.201 -11.785 1.00 81.75 201 ALA A N 1
ATOM 1564 C CA . ALA A 1 201 ? 5.123 11.595 -12.125 1.00 81.75 201 ALA A CA 1
ATOM 1565 C C . ALA A 1 201 ? 6.230 12.662 -12.209 1.00 81.75 201 ALA A C 1
ATOM 1567 O O . ALA A 1 201 ? 6.211 13.537 -13.077 1.00 81.75 201 ALA A O 1
ATOM 1568 N N . LYS A 1 202 ? 7.240 12.566 -11.332 1.00 67.56 202 LYS A N 1
ATOM 1569 C CA . LYS A 1 202 ? 8.431 13.445 -11.314 1.00 67.56 202 LYS A CA 1
ATOM 1570 C C . LYS A 1 202 ? 9.571 12.973 -12.241 1.00 67.56 202 LYS A C 1
ATOM 1572 O O . LYS A 1 202 ? 10.739 13.227 -11.968 1.00 67.56 202 LYS A O 1
ATOM 1577 N N . GLY A 1 203 ? 9.257 12.280 -13.339 1.00 55.34 203 GLY A N 1
ATOM 1578 C CA . GLY A 1 203 ? 10.265 11.837 -14.317 1.00 55.34 203 GLY A CA 1
ATOM 1579 C C . GLY A 1 203 ? 11.146 10.666 -13.857 1.00 55.34 203 GLY A C 1
ATOM 1580 O O . GLY A 1 203 ? 12.232 10.460 -14.392 1.00 55.34 203 GLY A O 1
ATOM 1581 N N . THR A 1 204 ? 10.694 9.875 -12.877 1.00 48.75 204 THR A N 1
ATOM 1582 C CA . THR A 1 204 ? 11.298 8.566 -12.552 1.00 48.75 204 THR A CA 1
ATOM 1583 C C . THR A 1 204 ? 10.941 7.491 -13.590 1.00 48.75 204 THR A C 1
ATOM 1585 O O . THR A 1 204 ? 11.623 6.470 -13.688 1.00 48.75 204 THR A O 1
ATOM 1588 N N . THR A 1 205 ? 9.904 7.746 -14.392 1.00 50.47 205 THR A N 1
ATOM 1589 C CA . THR A 1 205 ? 9.460 7.001 -15.579 1.00 50.47 205 THR A CA 1
ATOM 1590 C C . THR A 1 205 ? 9.402 7.955 -16.783 1.00 50.47 205 THR A C 1
ATOM 1592 O O . THR A 1 205 ? 9.520 9.167 -16.626 1.00 50.47 205 THR A O 1
ATOM 1595 N N . THR A 1 206 ? 9.235 7.438 -18.003 1.00 46.22 206 THR A N 1
ATOM 1596 C CA . THR A 1 206 ? 9.205 8.201 -19.273 1.00 46.22 206 THR A CA 1
ATOM 1597 C C . THR A 1 206 ? 8.107 9.277 -19.386 1.00 46.22 206 THR A C 1
ATOM 1599 O O . THR A 1 206 ? 8.018 9.936 -20.419 1.00 46.22 206 THR A O 1
ATOM 1602 N N . SER A 1 207 ? 7.278 9.470 -18.357 1.00 51.09 207 SER A N 1
ATOM 1603 C CA . SER A 1 207 ? 6.153 10.407 -18.318 1.00 51.09 207 SER A CA 1
ATOM 1604 C C . SER A 1 207 ? 6.361 11.520 -17.287 1.00 51.09 207 SER A C 1
ATOM 1606 O O . SER A 1 207 ? 6.724 11.252 -16.141 1.00 51.09 207 SER A O 1
ATOM 1608 N N . THR A 1 208 ? 6.066 12.760 -17.674 1.00 64.00 208 THR A N 1
ATOM 1609 C CA . THR A 1 208 ? 5.970 13.928 -16.786 1.00 64.00 208 THR A CA 1
ATOM 1610 C C . THR A 1 208 ? 4.512 14.383 -16.683 1.00 64.00 208 THR A C 1
ATOM 1612 O O . THR A 1 208 ? 3.775 14.330 -17.666 1.00 64.00 208 THR A O 1
ATOM 1615 N N . GLY A 1 209 ? 4.093 14.836 -15.497 1.00 83.50 209 GLY A N 1
ATOM 1616 C CA . GLY A 1 209 ? 2.729 15.321 -15.247 1.00 83.50 209 GLY A CA 1
ATOM 1617 C C . GLY A 1 209 ? 1.831 14.316 -14.520 1.00 83.50 209 GLY A C 1
ATOM 1618 O O . GLY A 1 209 ? 2.308 13.312 -13.988 1.00 83.50 209 GLY A O 1
ATOM 1619 N N . LEU A 1 210 ? 0.530 14.620 -14.463 1.00 89.75 210 LEU A N 1
ATOM 1620 C CA . LEU A 1 210 ? -0.474 13.750 -13.848 1.00 89.75 210 LEU A CA 1
ATOM 1621 C C . LEU A 1 210 ? -0.742 12.553 -14.767 1.00 89.75 210 LEU A C 1
ATOM 1623 O O . LEU A 1 210 ? -1.157 12.723 -15.914 1.00 89.75 210 LEU A O 1
ATOM 1627 N N . VAL A 1 211 ? -0.484 11.349 -14.267 1.00 92.06 211 VAL A N 1
ATOM 1628 C CA . VAL A 1 211 ? -0.685 10.091 -14.991 1.00 92.06 211 VAL A CA 1
ATOM 1629 C C . VAL A 1 211 ? -1.645 9.188 -14.232 1.00 92.06 211 VAL A C 1
ATOM 1631 O O . VAL A 1 211 ? -1.782 9.300 -13.017 1.00 92.06 211 VAL A O 1
ATOM 1634 N N . HIS A 1 212 ? -2.289 8.280 -14.963 1.00 94.00 212 HIS A N 1
ATOM 1635 C CA . HIS A 1 212 ? -3.282 7.352 -14.434 1.00 94.00 212 HIS A CA 1
ATOM 1636 C C . HIS A 1 212 ? -2.853 5.915 -14.715 1.00 94.00 212 HIS A C 1
ATOM 1638 O O . HIS A 1 212 ? -2.492 5.567 -15.842 1.00 94.00 212 HIS A O 1
ATOM 1644 N N . SER A 1 213 ? -2.902 5.083 -13.684 1.00 93.62 213 SER A N 1
ATOM 1645 C CA . SER A 1 213 ? -2.465 3.691 -13.709 1.00 93.62 213 SER A CA 1
ATOM 1646 C C . SER A 1 213 ? -3.525 2.869 -12.995 1.00 93.62 213 SER A C 1
ATOM 1648 O O . SER A 1 213 ? -3.779 3.102 -11.823 1.00 93.62 213 SER A O 1
ATOM 1650 N N . TYR A 1 214 ? -4.191 1.938 -13.682 1.00 96.88 214 TYR A N 1
ATOM 1651 C CA . TYR A 1 214 ? -5.322 1.196 -13.107 1.00 96.88 214 TYR A CA 1
ATOM 1652 C C . TYR A 1 214 ? -4.953 0.554 -11.754 1.00 96.88 214 TYR A C 1
ATOM 1654 O O . TYR A 1 214 ? -4.036 -0.270 -11.696 1.00 96.88 214 TYR A O 1
ATOM 1662 N N . PHE A 1 215 ? -5.637 0.951 -10.670 1.00 96.88 215 PHE A N 1
ATOM 1663 C CA . PHE A 1 215 ? -5.340 0.525 -9.286 1.00 96.88 215 PHE A CA 1
ATOM 1664 C C . PHE A 1 215 ? -3.907 0.796 -8.805 1.00 96.88 215 PHE A C 1
ATOM 1666 O O . PHE A 1 215 ? -3.434 0.177 -7.851 1.00 96.88 215 PHE A O 1
ATOM 1673 N N . ALA A 1 216 ? -3.194 1.695 -9.487 1.00 95.50 216 ALA A N 1
ATOM 1674 C CA . ALA A 1 216 ? -1.756 1.894 -9.360 1.00 95.50 216 ALA A CA 1
ATOM 1675 C C . ALA A 1 216 ? -0.942 0.586 -9.462 1.00 95.50 216 ALA A C 1
ATOM 1677 O O . ALA A 1 216 ? 0.174 0.494 -8.946 1.00 95.50 216 ALA A O 1
ATOM 1678 N N . ASN A 1 217 ? -1.491 -0.444 -10.116 1.00 95.44 217 ASN A N 1
ATOM 1679 C CA . ASN A 1 217 ? -0.915 -1.779 -10.194 1.00 95.44 217 ASN A CA 1
ATOM 1680 C C . ASN A 1 217 ? -0.958 -2.291 -11.634 1.00 95.44 217 ASN A C 1
ATOM 1682 O O . ASN A 1 217 ? -1.901 -2.953 -12.061 1.00 95.44 217 ASN A O 1
ATOM 1686 N N . ILE A 1 218 ? 0.117 -2.040 -12.377 1.00 93.19 218 ILE A N 1
ATOM 1687 C CA . ILE A 1 218 ? 0.260 -2.506 -13.764 1.00 93.19 218 ILE A CA 1
ATOM 1688 C C . ILE A 1 218 ? 0.558 -4.014 -13.885 1.00 93.19 218 ILE A C 1
ATOM 1690 O O . ILE A 1 218 ? 0.636 -4.549 -14.993 1.00 93.19 218 ILE A O 1
ATOM 1694 N N . PHE A 1 219 ? 0.751 -4.712 -12.762 1.00 94.50 219 PHE A N 1
ATOM 1695 C CA . PHE A 1 219 ? 1.311 -6.062 -12.702 1.00 94.50 219 PHE A CA 1
ATOM 1696 C C . PHE A 1 219 ? 0.220 -7.123 -12.538 1.00 94.50 219 PHE A C 1
ATOM 1698 O O . PHE A 1 219 ? 0.108 -7.756 -11.490 1.00 94.50 219 PHE A O 1
ATOM 1705 N N . GLY A 1 220 ? -0.595 -7.329 -13.575 1.00 94.31 220 GLY A N 1
ATOM 1706 C CA . GLY A 1 220 ? -1.643 -8.357 -13.603 1.00 94.31 220 GLY A CA 1
ATOM 1707 C C . GLY A 1 220 ? -3.069 -7.800 -13.670 1.00 94.31 220 GLY A C 1
ATOM 1708 O O . GLY A 1 220 ? -3.815 -8.244 -14.546 1.00 94.31 220 GLY A O 1
ATOM 1709 N N . PRO A 1 221 ? -3.473 -6.838 -12.812 1.00 96.56 221 PRO A N 1
ATOM 1710 C CA . PRO A 1 221 ? -4.829 -6.288 -12.828 1.00 96.56 221 PRO A CA 1
ATOM 1711 C C . PRO A 1 221 ? -5.315 -5.777 -14.190 1.00 96.56 221 PRO A C 1
ATOM 1713 O O . PRO A 1 221 ? -6.428 -6.140 -14.567 1.00 96.56 221 PRO A O 1
ATOM 1716 N N . PRO A 1 222 ? -4.529 -5.025 -14.992 1.00 96.19 222 PRO A N 1
ATOM 1717 C CA . PRO A 1 222 ? -5.010 -4.538 -16.285 1.00 96.19 222 PRO A CA 1
ATOM 1718 C C . PRO A 1 222 ? -5.313 -5.667 -17.279 1.00 96.19 222 PRO A C 1
ATOM 1720 O O . PRO A 1 222 ? -6.230 -5.546 -18.087 1.00 96.19 222 PRO A O 1
ATOM 1723 N N . GLN A 1 223 ? -4.566 -6.775 -17.217 1.00 94.88 223 GLN A N 1
ATOM 1724 C CA . GLN A 1 223 ? -4.755 -7.938 -18.089 1.00 94.88 223 GLN A CA 1
ATOM 1725 C C . GLN A 1 223 ? -5.950 -8.809 -17.666 1.00 94.88 223 GLN A C 1
ATOM 1727 O O . GLN A 1 223 ? -6.471 -9.561 -18.485 1.00 94.88 223 GLN A O 1
ATOM 1732 N N . TYR A 1 224 ? -6.390 -8.704 -16.409 1.00 96.31 224 TYR A N 1
ATOM 1733 C CA . TYR A 1 224 ? -7.515 -9.449 -15.827 1.00 96.31 224 TYR A CA 1
ATOM 1734 C C . TYR A 1 224 ? -8.570 -8.493 -15.259 1.00 96.31 224 TYR A C 1
ATOM 1736 O O . TYR A 1 224 ? -9.112 -8.717 -14.177 1.00 96.31 224 TYR A O 1
ATOM 1744 N N . LYS A 1 225 ? -8.843 -7.404 -15.988 1.00 96.88 225 LYS A N 1
ATOM 1745 C CA . LYS A 1 225 ? -9.609 -6.263 -15.477 1.00 96.88 225 LYS A CA 1
ATOM 1746 C C . LYS A 1 225 ? -10.981 -6.653 -14.934 1.00 96.88 225 LYS A C 1
ATOM 1748 O O . LYS A 1 225 ? -11.310 -6.246 -13.833 1.00 96.88 225 LYS A O 1
ATOM 1753 N N . GLU A 1 226 ? -11.747 -7.460 -15.662 1.00 97.25 226 GLU A N 1
ATOM 1754 C CA . GLU A 1 226 ? -13.095 -7.875 -15.246 1.00 97.25 226 GLU A CA 1
ATOM 1755 C C . GLU A 1 226 ? -13.080 -8.643 -13.916 1.00 97.25 226 GLU A C 1
ATOM 1757 O O . GLU A 1 226 ? -13.787 -8.278 -12.981 1.00 97.25 226 GLU A O 1
ATOM 1762 N N . SER A 1 227 ? -12.204 -9.647 -13.789 1.00 97.38 227 SER A N 1
ATOM 1763 C CA . SER A 1 227 ? -12.041 -10.400 -12.539 1.00 97.38 227 SER A CA 1
ATOM 1764 C C . SER A 1 227 ? -11.534 -9.515 -11.400 1.00 97.38 227 SER A C 1
ATOM 1766 O O . SER A 1 227 ? -11.935 -9.689 -10.254 1.00 97.38 227 SER A O 1
ATOM 1768 N N . HIS A 1 228 ? -10.654 -8.561 -11.705 1.00 98.44 228 HIS A N 1
ATOM 1769 C CA . HIS A 1 228 ? -10.154 -7.616 -10.716 1.00 98.44 228 HIS A CA 1
ATOM 1770 C C . HIS A 1 228 ? -11.234 -6.633 -10.247 1.00 98.44 228 HIS A C 1
ATOM 1772 O O . HIS A 1 228 ? -11.290 -6.349 -9.059 1.00 98.44 228 HIS A O 1
ATOM 1778 N N . GLU A 1 229 ? -12.078 -6.108 -11.140 1.00 98.19 229 GLU A N 1
ATOM 1779 C CA . GLU A 1 229 ? -13.186 -5.205 -10.780 1.00 98.19 229 GLU A CA 1
ATOM 1780 C C . GLU A 1 229 ? -14.185 -5.903 -9.844 1.00 98.19 229 GLU A C 1
ATOM 1782 O O . GLU A 1 229 ? -14.573 -5.317 -8.838 1.00 98.19 229 GLU A O 1
ATOM 1787 N N . ASP A 1 230 ? -14.541 -7.165 -10.117 1.00 98.19 230 ASP A N 1
ATOM 1788 C CA . ASP A 1 230 ? -15.417 -7.961 -9.240 1.00 98.19 230 ASP A CA 1
ATOM 1789 C C . ASP A 1 230 ? -14.803 -8.165 -7.842 1.00 98.19 230 ASP A C 1
ATOM 1791 O O . ASP A 1 230 ? -15.463 -7.947 -6.824 1.00 98.19 230 ASP A O 1
ATOM 1795 N N . LEU A 1 231 ? -13.514 -8.520 -7.775 1.00 98.31 231 LEU A N 1
ATOM 1796 C CA . LEU A 1 231 ? -12.803 -8.666 -6.501 1.00 98.31 231 LEU A CA 1
ATOM 1797 C C . LEU A 1 231 ? -12.670 -7.338 -5.754 1.00 98.31 231 LEU A C 1
ATOM 1799 O O . LEU A 1 231 ? -12.873 -7.295 -4.542 1.00 98.31 231 LEU A O 1
ATOM 1803 N N . ALA A 1 232 ? -12.335 -6.260 -6.462 1.00 98.50 232 ALA A N 1
ATOM 1804 C CA . ALA A 1 232 ? -12.201 -4.938 -5.872 1.00 98.50 232 ALA A CA 1
ATOM 1805 C C . ALA A 1 232 ? -13.540 -4.463 -5.303 1.00 98.50 232 ALA A C 1
ATOM 1807 O O . ALA A 1 232 ? -13.565 -3.993 -4.171 1.00 98.50 232 ALA A O 1
ATOM 1808 N N . GLY A 1 233 ? -14.647 -4.654 -6.028 1.00 98.44 233 GLY A N 1
ATOM 1809 C CA . GLY A 1 233 ? -15.996 -4.362 -5.537 1.00 98.44 233 GLY A CA 1
ATOM 1810 C C . GLY A 1 233 ? -16.258 -5.007 -4.177 1.00 98.44 233 GLY A C 1
ATOM 1811 O O . GLY A 1 233 ? -16.483 -4.303 -3.196 1.00 98.44 233 GLY A O 1
ATOM 1812 N N . LYS A 1 234 ? -16.090 -6.332 -4.099 1.00 98.38 234 LYS A N 1
ATOM 1813 C CA . LYS A 1 234 ? -16.293 -7.115 -2.867 1.00 98.38 234 LYS A CA 1
ATOM 1814 C C . LYS A 1 234 ? -15.387 -6.673 -1.720 1.00 98.38 234 LYS A C 1
ATOM 1816 O O . LYS A 1 234 ? -15.843 -6.537 -0.590 1.00 98.38 234 LYS A O 1
ATOM 1821 N N . VAL A 1 235 ? -14.101 -6.447 -1.994 1.00 98.50 235 VAL A N 1
ATOM 1822 C CA . VAL A 1 235 ? -13.135 -6.036 -0.963 1.00 98.50 235 VAL A CA 1
ATOM 1823 C C . VAL A 1 235 ? -13.455 -4.647 -0.423 1.00 98.50 235 VAL A C 1
ATOM 1825 O O . VAL A 1 235 ? -13.380 -4.445 0.785 1.00 98.50 235 VAL A O 1
ATOM 1828 N N . PHE A 1 236 ? -13.814 -3.690 -1.281 1.00 98.50 236 PHE A N 1
ATOM 1829 C CA . PHE A 1 236 ? -14.160 -2.345 -0.826 1.00 98.50 236 PHE A CA 1
ATOM 1830 C C . PHE A 1 236 ? -15.508 -2.319 -0.107 1.00 98.50 236 PHE A C 1
ATOM 1832 O O . PHE A 1 236 ? -15.628 -1.600 0.873 1.00 98.50 236 PHE A O 1
ATOM 1839 N N . GLU A 1 237 ? -16.497 -3.114 -0.509 1.00 98.25 237 GLU A N 1
ATOM 1840 C CA . GLU A 1 237 ? -17.733 -3.279 0.270 1.00 98.25 237 GLU A CA 1
ATOM 1841 C C . GLU A 1 237 ? -17.431 -3.824 1.673 1.00 98.25 237 GLU A C 1
ATOM 1843 O O . GLU A 1 237 ? -17.734 -3.162 2.669 1.00 98.25 237 GLU A O 1
ATOM 1848 N N . ALA A 1 238 ? -16.708 -4.946 1.755 1.00 98.12 238 ALA A N 1
ATOM 1849 C CA . ALA A 1 238 ? -16.313 -5.547 3.027 1.00 98.12 238 ALA A CA 1
ATOM 1850 C C . ALA A 1 238 ? -15.476 -4.594 3.898 1.00 98.12 238 ALA A C 1
ATOM 1852 O O . ALA A 1 238 ? -15.623 -4.588 5.116 1.00 98.12 238 ALA A O 1
ATOM 1853 N N . ALA A 1 239 ? -14.628 -3.750 3.295 1.00 97.62 239 ALA A N 1
ATOM 1854 C CA . ALA A 1 239 ? -13.800 -2.796 4.032 1.00 97.62 239 ALA A CA 1
ATOM 1855 C C . ALA A 1 239 ? -14.656 -1.811 4.833 1.00 97.62 239 ALA A C 1
ATOM 1857 O O . ALA A 1 239 ? -14.365 -1.528 5.996 1.00 97.62 239 ALA A O 1
ATOM 1858 N N . PHE A 1 240 ? -15.721 -1.300 4.213 1.00 97.19 240 PHE A N 1
ATOM 1859 C CA . PHE A 1 240 ? -16.641 -0.374 4.864 1.00 97.19 240 PHE A CA 1
ATOM 1860 C C . PHE A 1 240 ? -17.515 -1.093 5.897 1.00 97.19 240 PHE A C 1
ATOM 1862 O O . PHE A 1 240 ? -17.719 -0.557 6.986 1.00 97.19 240 PHE A O 1
ATOM 1869 N N . GLU A 1 241 ? -17.980 -2.308 5.600 1.00 96.94 241 GLU A N 1
ATOM 1870 C CA . GLU A 1 241 ? -18.789 -3.116 6.523 1.00 96.94 241 GLU A CA 1
ATOM 1871 C C . GLU A 1 241 ? -18.015 -3.539 7.779 1.00 96.94 241 GLU A C 1
ATOM 1873 O O . GLU A 1 241 ? -18.553 -3.492 8.885 1.00 96.94 241 GLU A O 1
ATOM 1878 N N . SER A 1 242 ? -16.735 -3.899 7.639 1.00 94.06 242 SER A N 1
ATOM 1879 C CA . SER A 1 242 ? -15.888 -4.335 8.754 1.00 94.06 242 SER A CA 1
ATOM 1880 C C . SER A 1 242 ? -15.239 -3.176 9.521 1.00 94.06 242 SER A C 1
ATOM 1882 O O . SER A 1 242 ? -14.467 -3.412 10.452 1.00 94.06 242 SER A O 1
ATOM 1884 N N . GLY A 1 243 ? -15.508 -1.925 9.131 1.00 93.19 243 GLY A N 1
ATOM 1885 C CA . GLY A 1 243 ? -15.005 -0.726 9.803 1.00 93.19 243 GLY A CA 1
ATOM 1886 C C . GLY A 1 243 ? -13.555 -0.342 9.482 1.00 93.19 243 GLY A C 1
ATOM 1887 O O . GLY A 1 243 ? -12.995 0.498 10.195 1.00 93.19 243 GLY A O 1
ATOM 1888 N N . VAL A 1 244 ? -12.952 -0.900 8.422 1.00 96.19 244 VAL A N 1
ATOM 1889 C CA . VAL A 1 244 ? -11.642 -0.446 7.922 1.00 96.19 244 VAL A CA 1
ATOM 1890 C C . VAL A 1 244 ? -11.749 1.019 7.515 1.00 96.19 244 VAL A C 1
ATOM 1892 O O . VAL A 1 244 ? -12.688 1.445 6.838 1.00 96.19 244 VAL A O 1
ATOM 1895 N N . LYS A 1 245 ? -10.763 1.824 7.905 1.00 95.81 245 LYS A N 1
ATOM 1896 C CA . LYS A 1 245 ? -10.692 3.232 7.514 1.00 95.81 245 LYS A CA 1
ATOM 1897 C C . LYS A 1 245 ? -10.148 3.327 6.090 1.00 95.81 245 LYS A C 1
ATOM 1899 O O . LYS A 1 245 ? -8.935 3.322 5.872 1.00 95.81 245 LYS A O 1
ATOM 1904 N N . VAL A 1 246 ? -11.062 3.386 5.123 1.00 98.31 246 VAL A N 1
ATOM 1905 C CA . VAL A 1 246 ? -10.737 3.554 3.701 1.00 98.31 246 VAL A CA 1
ATOM 1906 C C . VAL A 1 246 ? -10.659 5.039 3.353 1.00 98.31 246 VAL A C 1
ATOM 1908 O O . VAL A 1 246 ? -11.571 5.803 3.671 1.00 98.31 246 VAL A O 1
ATOM 1911 N N . GLY A 1 247 ? -9.578 5.468 2.707 1.00 97.69 247 GLY A N 1
ATOM 1912 C CA . GLY A 1 247 ? -9.340 6.891 2.477 1.00 97.69 247 GLY A CA 1
ATOM 1913 C C . GLY A 1 247 ? -8.179 7.198 1.544 1.00 97.69 247 GLY A C 1
ATOM 1914 O O . GLY A 1 247 ? -7.678 6.329 0.830 1.00 97.69 247 GLY A O 1
ATOM 1915 N N . GLN A 1 248 ? -7.719 8.443 1.591 1.00 97.19 248 GLN A N 1
ATOM 1916 C CA . GLN A 1 248 ? -6.491 8.885 0.945 1.00 97.19 248 GLN A CA 1
ATOM 1917 C C . GLN A 1 248 ? -5.623 9.725 1.878 1.00 97.19 248 GLN A C 1
ATOM 1919 O O . GLN A 1 248 ? -6.107 10.435 2.760 1.00 97.19 248 GLN A O 1
ATOM 1924 N N . LEU A 1 249 ? -4.316 9.638 1.657 1.00 97.44 249 LEU A N 1
ATOM 1925 C CA . LEU A 1 249 ? -3.284 10.368 2.367 1.00 97.44 249 LEU A CA 1
ATOM 1926 C C . LEU A 1 249 ? -2.535 11.257 1.372 1.00 97.44 249 LEU A C 1
ATOM 1928 O O . LEU A 1 249 ? -1.846 10.762 0.477 1.00 97.44 249 LEU A O 1
ATOM 1932 N N . ARG A 1 250 ? -2.652 12.575 1.544 1.00 97.06 250 ARG A N 1
ATOM 1933 C CA . ARG A 1 250 ? -2.001 13.582 0.701 1.00 97.06 250 ARG A CA 1
ATOM 1934 C C . ARG A 1 250 ? -0.533 13.724 1.085 1.00 97.06 250 ARG A C 1
ATOM 1936 O O . ARG A 1 250 ? -0.160 14.513 1.958 1.00 97.06 250 ARG A O 1
ATOM 1943 N N . THR A 1 251 ? 0.315 12.941 0.428 1.00 96.00 251 THR A N 1
ATOM 1944 C CA . THR A 1 251 ? 1.771 12.968 0.605 1.00 96.00 251 THR A CA 1
ATOM 1945 C C . THR A 1 251 ? 2.386 14.227 0.009 1.00 96.00 251 THR A C 1
ATOM 1947 O O . THR A 1 251 ? 3.437 14.650 0.475 1.00 96.00 251 THR A O 1
ATOM 1950 N N . ARG A 1 252 ? 1.748 14.837 -1.003 1.00 95.00 252 ARG A N 1
ATOM 1951 C CA . ARG A 1 252 ? 2.242 16.014 -1.749 1.00 95.00 252 ARG A CA 1
ATOM 1952 C C . ARG A 1 252 ? 3.647 15.863 -2.339 1.00 95.00 252 ARG A C 1
ATOM 1954 O O . ARG A 1 252 ? 4.230 16.852 -2.769 1.00 95.00 252 ARG A O 1
ATOM 1961 N N . LEU A 1 253 ? 4.201 14.648 -2.403 1.00 92.25 253 LEU A N 1
ATOM 1962 C CA . LEU A 1 253 ? 5.564 14.421 -2.902 1.00 92.25 253 LEU A CA 1
ATOM 1963 C C . LEU A 1 253 ? 5.745 14.954 -4.336 1.00 92.25 253 LEU A C 1
ATOM 1965 O O . LEU A 1 253 ? 6.830 15.392 -4.710 1.00 92.25 253 LEU A O 1
ATOM 1969 N N . GLY A 1 254 ? 4.681 14.925 -5.139 1.00 90.50 254 GLY A N 1
ATOM 1970 C CA . GLY A 1 254 ? 4.640 15.405 -6.514 1.00 90.50 254 GLY A CA 1
ATOM 1971 C C . GLY A 1 254 ? 4.568 16.928 -6.651 1.00 90.50 254 GLY A C 1
ATOM 1972 O O . GLY A 1 254 ? 4.828 17.438 -7.738 1.00 90.50 254 GLY A O 1
ATOM 1973 N N . ILE A 1 255 ? 4.304 17.665 -5.571 1.00 91.50 255 ILE A N 1
ATOM 1974 C CA . ILE A 1 255 ? 4.210 19.128 -5.577 1.00 91.50 255 ILE A CA 1
ATOM 1975 C C . ILE A 1 255 ? 5.604 19.729 -5.317 1.00 91.50 255 ILE A C 1
ATOM 1977 O O . ILE A 1 255 ? 6.301 19.279 -4.400 1.00 91.50 255 ILE A O 1
ATOM 1981 N N . PRO A 1 256 ? 6.069 20.704 -6.121 1.00 90.44 256 PRO A N 1
ATOM 1982 C CA . PRO A 1 256 ? 7.342 21.384 -5.876 1.00 90.44 256 PRO A CA 1
ATOM 1983 C C . PRO A 1 256 ? 7.399 22.037 -4.486 1.00 90.44 256 PRO A C 1
ATOM 1985 O O . PRO A 1 256 ? 6.490 22.772 -4.107 1.00 90.44 256 PRO A O 1
ATOM 1988 N N . GLY A 1 257 ? 8.469 21.784 -3.728 1.00 90.75 257 GLY A N 1
ATOM 1989 C CA . GLY A 1 257 ? 8.670 22.320 -2.374 1.00 90.75 257 GLY A CA 1
ATOM 1990 C C . GLY A 1 257 ? 8.135 21.431 -1.242 1.00 90.75 257 GLY A C 1
ATOM 1991 O O . GLY A 1 257 ? 8.371 21.719 -0.064 1.00 90.75 257 GLY A O 1
ATOM 1992 N N . TYR A 1 258 ? 7.453 20.330 -1.571 1.00 92.19 258 TYR A N 1
ATOM 1993 C CA . TYR A 1 258 ? 6.907 19.370 -0.607 1.00 92.19 258 TYR A CA 1
ATOM 1994 C C . TYR A 1 258 ? 7.602 18.005 -0.619 1.00 92.19 258 TYR A C 1
ATOM 1996 O O . TYR A 1 258 ? 7.153 17.094 0.072 1.00 92.19 258 TYR A O 1
ATOM 2004 N N . GLU A 1 259 ? 8.725 17.857 -1.324 1.00 88.69 259 GLU A N 1
ATOM 2005 C CA . GLU A 1 259 ? 9.450 16.588 -1.476 1.00 88.69 259 GLU A CA 1
ATOM 2006 C C . GLU A 1 259 ? 9.787 15.935 -0.129 1.00 88.69 259 GLU A C 1
ATOM 2008 O O . GLU A 1 259 ? 9.610 14.736 0.037 1.00 88.69 259 GLU A O 1
ATOM 2013 N N . ALA A 1 260 ? 10.230 16.729 0.847 1.00 87.44 260 ALA A N 1
ATOM 2014 C CA . ALA A 1 260 ? 10.503 16.249 2.202 1.00 87.44 260 ALA A CA 1
ATOM 2015 C C . ALA A 1 260 ? 9.341 16.543 3.166 1.00 87.44 260 ALA A C 1
ATOM 2017 O O . ALA A 1 260 ? 8.885 15.671 3.907 1.00 87.44 260 ALA A O 1
ATOM 2018 N N . SER A 1 261 ? 8.829 17.779 3.146 1.00 92.94 261 SER A N 1
ATOM 2019 C CA . SER A 1 261 ? 7.852 18.244 4.141 1.00 92.94 261 SER A CA 1
ATOM 2020 C C . SER A 1 261 ? 6.452 17.642 3.958 1.00 92.94 261 SER A C 1
ATOM 2022 O O . SER A 1 261 ? 5.685 17.557 4.919 1.00 92.94 261 SER A O 1
ATOM 2024 N N . GLY A 1 262 ? 6.102 17.222 2.740 1.00 94.50 262 GLY A N 1
ATOM 2025 C CA . GLY A 1 262 ? 4.838 16.573 2.417 1.00 94.50 262 GLY A CA 1
ATOM 2026 C C . GLY A 1 262 ? 4.705 15.206 3.099 1.00 94.50 262 GLY A C 1
ATOM 2027 O O . GLY A 1 262 ? 3.830 15.071 3.967 1.00 94.50 262 GLY A O 1
ATOM 2028 N N . PRO A 1 263 ? 5.592 14.234 2.797 1.00 93.44 263 PRO A N 1
ATOM 2029 C CA . PRO A 1 263 ? 5.601 12.925 3.447 1.00 93.44 263 PRO A CA 1
ATOM 2030 C C . PRO A 1 263 ? 5.731 12.996 4.970 1.00 93.44 263 PRO A C 1
ATOM 2032 O O . PRO A 1 263 ? 5.052 12.242 5.668 1.00 93.44 263 PRO A O 1
ATOM 2035 N N . GLU A 1 264 ? 6.524 13.935 5.501 1.00 93.00 264 GLU A N 1
ATOM 2036 C CA . GLU A 1 264 ? 6.650 14.149 6.949 1.00 93.00 264 GLU A CA 1
ATOM 2037 C C . GLU A 1 264 ? 5.314 14.563 7.582 1.00 93.00 264 GLU A C 1
ATOM 2039 O O . GLU A 1 264 ? 4.878 13.990 8.585 1.00 93.00 264 GLU A O 1
ATOM 2044 N N . LYS A 1 265 ? 4.617 15.543 6.994 1.00 94.44 265 LYS A N 1
ATOM 2045 C CA . LYS A 1 265 ? 3.302 15.979 7.486 1.00 94.44 265 LYS A CA 1
ATOM 2046 C C . LYS A 1 265 ? 2.270 14.852 7.381 1.00 94.44 265 LYS A C 1
ATOM 2048 O O . LYS A 1 265 ? 1.469 14.696 8.303 1.00 94.44 265 LYS A O 1
ATOM 2053 N N . ALA A 1 266 ? 2.308 14.060 6.307 1.00 95.06 266 ALA A N 1
ATOM 2054 C CA . ALA A 1 266 ? 1.432 12.906 6.117 1.00 95.06 266 ALA A CA 1
ATOM 2055 C C . ALA A 1 266 ? 1.654 11.849 7.212 1.00 95.06 266 ALA A C 1
ATOM 2057 O O . ALA A 1 266 ? 0.699 11.403 7.850 1.00 95.06 266 ALA A O 1
ATOM 2058 N N . ALA A 1 267 ? 2.915 11.540 7.519 1.00 91.94 267 ALA A N 1
ATOM 2059 C CA . ALA A 1 267 ? 3.282 10.637 8.603 1.00 91.94 267 ALA A CA 1
ATOM 2060 C C . ALA A 1 267 ? 2.798 11.142 9.973 1.00 91.94 267 ALA A C 1
ATOM 2062 O O . ALA A 1 267 ? 2.216 10.381 10.747 1.00 91.94 267 ALA A O 1
ATOM 2063 N N . ARG A 1 268 ? 2.956 12.443 10.265 1.00 90.75 268 ARG A N 1
ATOM 2064 C CA . ARG A 1 268 ? 2.437 13.058 11.503 1.00 90.75 268 ARG A CA 1
ATOM 2065 C C . ARG A 1 268 ? 0.918 12.949 11.611 1.00 90.75 268 ARG A C 1
ATOM 2067 O O . ARG A 1 268 ? 0.412 12.702 12.703 1.00 90.75 268 ARG A O 1
ATOM 2074 N N . ALA A 1 269 ? 0.190 13.161 10.517 1.00 92.12 269 ALA A N 1
ATOM 2075 C CA . ALA A 1 269 ? -1.266 13.057 10.506 1.00 92.12 269 ALA A CA 1
ATOM 2076 C C . ALA A 1 269 ? -1.730 11.624 10.786 1.00 92.12 269 ALA A C 1
ATOM 2078 O O . ALA A 1 269 ? -2.575 11.412 11.655 1.00 92.12 269 ALA A O 1
ATOM 2079 N N . LEU A 1 270 ? -1.108 10.650 10.123 1.00 90.00 270 LEU A N 1
ATOM 2080 C CA . LEU A 1 270 ? -1.372 9.234 10.339 1.00 90.00 270 LEU A CA 1
ATOM 2081 C C . LEU A 1 270 ? -1.067 8.825 11.789 1.00 90.00 270 LEU A C 1
ATOM 2083 O O . LEU A 1 270 ? -1.889 8.175 12.430 1.00 90.00 270 LEU A O 1
ATOM 2087 N N . LEU A 1 271 ? 0.062 9.279 12.348 1.00 86.56 271 LEU A N 1
ATOM 2088 C CA . LEU A 1 271 ? 0.451 8.967 13.726 1.00 86.56 271 LEU A CA 1
ATOM 2089 C C . LEU A 1 271 ? -0.544 9.547 14.729 1.00 86.56 271 LEU A C 1
ATOM 2091 O O . LEU A 1 271 ? -0.890 8.874 15.694 1.00 86.56 271 LEU A O 1
ATOM 2095 N N . ARG A 1 272 ? -1.020 10.779 14.501 1.00 86.12 272 ARG A N 1
ATOM 2096 C CA . ARG A 1 272 ? -2.053 11.396 15.344 1.00 86.12 272 ARG A CA 1
ATOM 2097 C C . ARG A 1 272 ? -3.309 10.548 15.356 1.00 86.12 272 ARG A C 1
ATOM 2099 O O . ARG A 1 272 ? -3.768 10.215 16.440 1.00 86.12 272 ARG A O 1
ATOM 2106 N N . VAL A 1 273 ? -3.805 10.161 14.180 1.00 85.44 273 VAL A N 1
ATOM 2107 C CA . VAL A 1 273 ? -5.016 9.345 14.082 1.00 85.44 273 VAL A CA 1
ATOM 2108 C C . VAL A 1 273 ? -4.823 8.003 14.786 1.00 85.44 273 VAL A C 1
ATOM 2110 O O . VAL A 1 273 ? -5.660 7.657 15.613 1.00 85.44 273 VAL A O 1
ATOM 2113 N N . ILE A 1 274 ? -3.693 7.314 14.581 1.00 83.69 274 ILE A N 1
ATOM 2114 C CA . ILE A 1 274 ? -3.376 6.036 15.249 1.00 83.69 274 ILE A CA 1
ATOM 2115 C C . ILE A 1 274 ? -3.214 6.184 16.766 1.00 83.69 274 ILE A C 1
ATOM 2117 O O . ILE A 1 274 ? -3.639 5.322 17.533 1.00 83.69 274 ILE A O 1
ATOM 2121 N N . ALA A 1 275 ? -2.640 7.286 17.235 1.00 76.81 275 ALA A N 1
ATOM 2122 C CA . ALA A 1 275 ? -2.531 7.545 18.663 1.00 76.81 275 ALA A CA 1
ATOM 2123 C C . ALA A 1 275 ? -3.902 7.842 19.302 1.00 76.81 275 ALA A C 1
ATOM 2125 O O . ALA A 1 275 ? -4.158 7.455 20.441 1.00 76.81 275 ALA A O 1
ATOM 2126 N N . THR A 1 276 ? -4.809 8.490 18.568 1.00 70.19 276 THR A N 1
ATOM 2127 C CA . THR A 1 276 ? -6.184 8.783 19.010 1.00 70.19 276 THR A CA 1
ATOM 2128 C C . THR A 1 276 ? -7.185 7.661 18.725 1.00 70.19 276 THR A C 1
ATOM 2130 O O . THR A 1 276 ? -8.350 7.774 19.086 1.00 70.19 276 THR A O 1
ATOM 2133 N N . LEU A 1 277 ? -6.742 6.566 18.109 1.00 54.84 277 LEU A N 1
ATOM 2134 C CA . LEU A 1 277 ? -7.551 5.522 17.471 1.00 54.84 277 LEU A CA 1
ATOM 2135 C C . LEU A 1 277 ? -8.218 4.525 18.427 1.00 54.84 277 LEU A C 1
ATOM 2137 O O . LEU A 1 277 ? -8.349 3.331 18.157 1.00 54.84 277 LEU A O 1
ATOM 2141 N N . ARG A 1 278 ? -8.683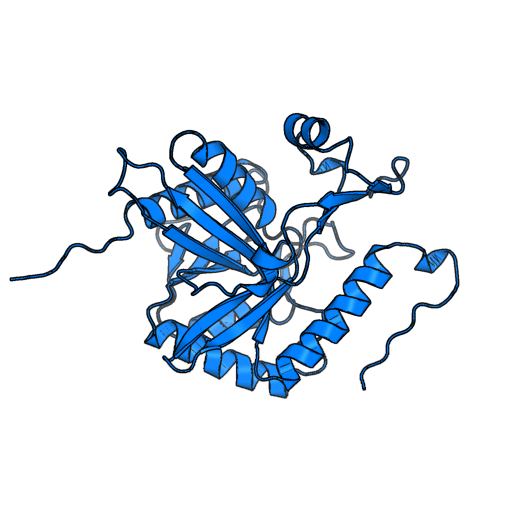 5.012 19.568 1.00 48.84 278 ARG A N 1
ATOM 2142 C CA . ARG A 1 278 ? -9.856 4.415 20.183 1.00 48.84 278 ARG A CA 1
ATOM 2143 C C . ARG A 1 278 ? -10.866 5.528 20.286 1.00 48.84 278 ARG A C 1
ATOM 2145 O O . ARG A 1 278 ? -10.761 6.347 21.198 1.00 48.84 278 ARG A O 1
ATOM 2152 N N . ASP A 1 279 ? -11.833 5.524 19.373 1.00 40.22 279 ASP A N 1
ATOM 2153 C CA . ASP A 1 279 ? -13.096 6.180 19.657 1.00 40.22 279 ASP A CA 1
ATOM 2154 C C . ASP A 1 279 ? -13.506 5.811 21.084 1.00 40.22 279 ASP A C 1
ATOM 2156 O O . ASP A 1 279 ? -13.431 4.663 21.546 1.00 40.22 279 ASP A O 1
ATOM 2160 N N . ILE A 1 280 ? -13.802 6.880 21.803 1.00 34.59 280 ILE A N 1
ATOM 2161 C CA . ILE A 1 280 ? -14.354 6.936 23.139 1.00 34.59 280 ILE A CA 1
ATOM 2162 C C . ILE A 1 280 ? -15.410 5.833 23.262 1.00 34.59 280 ILE A C 1
ATOM 2164 O O . ILE A 1 280 ? -16.268 5.692 22.395 1.00 34.59 280 ILE A O 1
ATOM 2168 N N . LYS A 1 281 ? -15.367 5.053 24.351 1.00 23.84 281 LYS A N 1
ATOM 2169 C CA . LYS A 1 281 ? -16.540 4.275 24.760 1.00 23.84 281 LYS A CA 1
ATOM 2170 C C . LYS A 1 281 ? -17.716 5.252 24.832 1.00 23.84 281 LYS A C 1
ATOM 2172 O O . LYS A 1 281 ? -17.770 6.041 25.772 1.00 23.84 281 LYS A O 1
ATOM 2177 N N . ILE A 1 282 ? -18.639 5.200 23.878 1.00 38.50 282 ILE A N 1
ATOM 2178 C CA . ILE A 1 282 ? -19.974 5.739 24.103 1.00 38.50 282 ILE A CA 1
ATOM 2179 C C . ILE A 1 282 ? -20.706 4.673 24.911 1.00 38.50 282 ILE A C 1
ATOM 2181 O O . ILE A 1 282 ? -21.021 3.614 24.375 1.00 38.50 282 ILE A O 1
ATOM 2185 N N . ALA A 1 283 ? -20.846 4.926 26.212 1.00 25.88 283 ALA A N 1
ATOM 2186 C CA . ALA A 1 283 ? -21.984 4.545 27.055 1.00 25.88 283 ALA A CA 1
ATOM 2187 C C . ALA A 1 283 ? -21.668 4.900 28.525 1.00 25.88 283 ALA A C 1
ATOM 2189 O O . ALA A 1 283 ? -20.502 4.799 28.933 1.00 25.88 283 ALA A O 1
ATOM 2190 N N . PRO A 1 284 ? -22.669 5.286 29.336 1.00 31.81 284 PRO A N 1
ATOM 2191 C CA . PRO A 1 284 ? -24.065 4.830 29.259 1.00 31.81 284 PRO A CA 1
ATOM 2192 C C . PRO A 1 284 ? -24.929 5.553 28.232 1.00 31.81 284 PRO A C 1
ATOM 2194 O O . PRO A 1 284 ? -24.899 6.802 28.220 1.00 31.81 284 PRO A O 1
#

pLDDT: mean 87.13, std 13.98, range [23.84, 98.69]